Protein AF-A0A8H3RM71-F1 (afdb_monomer_lite)

Foldseek 3Di:
DDDDDDDDDDDDDDDPPPDDDDDDDDDDDDDDDDDDDDDDDPPDPPDDDPVVVVVVVPPVVVVVVVVVVVVVVVVVVVVVVVVVVVVVVVVVVVVVVVVVVVVVVDDDDDDDDDDPPPPDPDPPPVPPPPPDDDDDDDDDDDDDDDDDDDDPPPPPPPPVVVVVVVVVVVVVVVVPDDDPDQPVQLVVLVVLLVVVCVVCVVCSVVSVVSVVSNVVSVVVVVVVVCVVVVD

Organism: NCBI:txid91492

Secondary structure (DSSP, 8-state):
------PPPPPP------------------------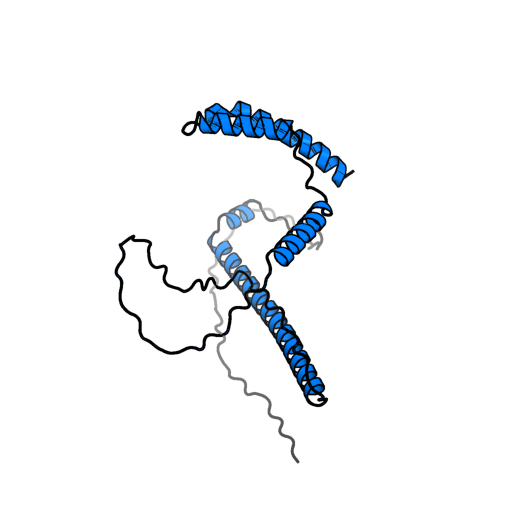-----TTS-----HHHHHHHHH-HHHHHHHHHHHHHHHHHHHHHHHHHHHHHHHHHHHHHHHHHHHHHTS--------------S----TTS------------------------------HHHHHHHHHHHHHHHHTS----PPPHHHHHHHHHHHHHHHHTTT-GGGGHHHHHHHHHHHHHHHHHHHHHHH-

pLDDT: mean 73.21, std 22.01, range [33.88, 98.62]

InterPro domains:
  IPR012471 Protein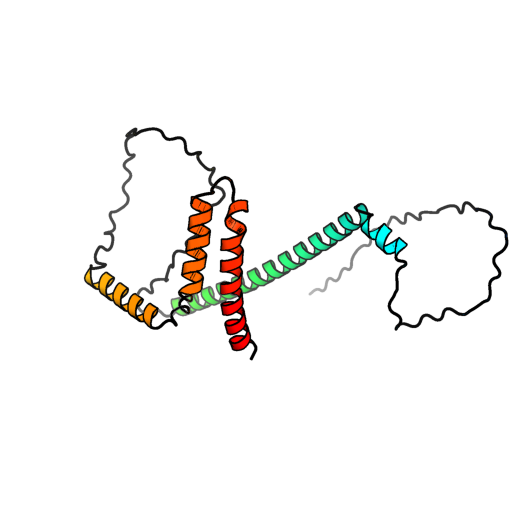 of unknown function DUF1690 [PF07956] (42-108)
  IPR012471 Protein of unknown function DUF1690 [PF07956] (151-218)

Structure (mmCIF, N/CA/C/O backbone):
data_AF-A0A8H3RM71-F1
#
_entry.id   AF-A0A8H3RM71-F1
#
loop_
_atom_site.group_PDB
_atom_site.id
_atom_site.type_symbol
_atom_site.label_atom_id
_atom_site.label_alt_id
_atom_site.label_comp_id
_atom_site.label_asym_id
_atom_site.label_entity_id
_atom_site.label_seq_id
_atom_site.pdbx_PDB_ins_code
_atom_site.Cartn_x
_atom_site.Cartn_y
_atom_site.Cartn_z
_atom_site.occupancy
_atom_site.B_iso_or_equiv
_atom_site.auth_seq_id
_atom_site.auth_comp_id
_atom_site.auth_asym_id
_atom_site.auth_atom_id
_atom_site.pdbx_PDB_model_num
ATOM 1 N N . MET A 1 1 ? 5.383 -48.191 55.617 1.00 45.75 1 MET A N 1
ATOM 2 C CA . MET A 1 1 ? 5.416 -49.508 54.939 1.00 45.75 1 MET A CA 1
ATOM 3 C C . MET A 1 1 ? 4.917 -49.284 53.517 1.00 45.75 1 MET A C 1
ATOM 5 O O . MET A 1 1 ? 3.846 -48.725 53.398 1.00 45.75 1 MET A O 1
ATOM 9 N N . GLY A 1 2 ? 5.607 -49.557 52.417 1.00 47.41 2 GLY A N 1
ATOM 10 C CA . GLY A 1 2 ? 6.940 -50.095 52.190 1.00 47.41 2 GLY A CA 1
ATOM 11 C C . GLY A 1 2 ? 7.542 -49.478 50.919 1.00 47.41 2 GLY A C 1
ATOM 12 O O . GLY A 1 2 ? 6.841 -48.890 50.099 1.00 47.41 2 GLY A O 1
ATOM 13 N N . ALA A 1 3 ? 8.862 -49.578 50.822 1.00 45.03 3 ALA A N 1
ATOM 14 C CA . ALA A 1 3 ? 9.654 -49.222 49.657 1.00 45.03 3 ALA A CA 1
ATOM 15 C C . ALA A 1 3 ? 9.493 -50.276 48.549 1.00 45.03 3 ALA A C 1
ATOM 17 O O . ALA A 1 3 ? 9.302 -51.455 48.840 1.00 45.03 3 ALA A O 1
ATOM 18 N N . GLY A 1 4 ? 9.634 -49.857 47.293 1.00 47.66 4 GLY A N 1
ATOM 19 C CA . GLY A 1 4 ? 9.605 -50.746 46.135 1.00 47.66 4 GLY A CA 1
ATOM 20 C C . GLY A 1 4 ? 10.347 -50.142 44.951 1.00 47.66 4 GLY A C 1
ATOM 21 O O . GLY A 1 4 ? 9.736 -49.684 43.995 1.00 47.66 4 GLY A O 1
ATOM 22 N N . SER A 1 5 ? 11.676 -50.114 45.041 1.00 47.97 5 SER A N 1
ATOM 23 C CA . SER A 1 5 ? 12.579 -49.904 43.908 1.00 47.97 5 SER A CA 1
ATOM 24 C C . SER A 1 5 ? 12.490 -51.086 42.941 1.00 47.97 5 SER A C 1
ATOM 26 O O . SER A 1 5 ? 12.578 -52.228 43.385 1.00 47.97 5 SER A O 1
ATOM 28 N N . SER A 1 6 ? 12.418 -50.848 41.630 1.00 61.94 6 SER A N 1
ATOM 29 C CA . SER A 1 6 ? 12.839 -51.821 40.608 1.00 61.94 6 SER A CA 1
ATOM 30 C C . SER A 1 6 ? 13.252 -51.099 39.321 1.00 61.94 6 SER A C 1
ATOM 32 O O . SER A 1 6 ? 12.516 -50.293 38.762 1.00 61.94 6 SER A O 1
ATOM 34 N N . LYS A 1 7 ? 14.503 -51.353 38.936 1.00 51.84 7 LYS A N 1
ATOM 35 C CA . LYS A 1 7 ? 15.281 -50.817 37.808 1.00 51.84 7 LYS A CA 1
ATOM 36 C C . LYS A 1 7 ? 15.114 -51.770 36.586 1.00 51.84 7 LYS A C 1
ATOM 38 O O . LYS A 1 7 ? 14.624 -52.877 36.796 1.00 51.84 7 LYS A O 1
ATOM 43 N N . PRO A 1 8 ? 15.449 -51.373 35.336 1.00 55.53 8 PRO A N 1
ATOM 44 C CA . PRO A 1 8 ? 14.875 -51.953 34.124 1.00 55.53 8 PRO A CA 1
ATOM 45 C C . PRO A 1 8 ? 15.643 -53.166 33.592 1.00 55.53 8 PRO A C 1
ATOM 47 O O . PRO A 1 8 ? 16.856 -53.284 33.774 1.00 55.53 8 PRO A O 1
ATOM 50 N N . GLU A 1 9 ? 14.925 -54.013 32.857 1.00 51.50 9 GLU A N 1
ATOM 51 C CA . GLU A 1 9 ? 15.484 -55.096 32.054 1.00 51.50 9 GLU A CA 1
ATOM 52 C C . GLU A 1 9 ? 15.993 -54.557 30.710 1.00 51.50 9 GLU A C 1
ATOM 54 O O . GLU A 1 9 ? 15.281 -53.875 29.971 1.00 51.50 9 GLU A O 1
ATOM 59 N N . GLY A 1 10 ? 17.257 -54.853 30.406 1.00 40.03 10 GLY A N 1
ATOM 60 C CA . GLY A 1 10 ? 17.856 -54.629 29.098 1.00 40.03 10 GLY A CA 1
ATOM 61 C C . GLY A 1 10 ? 17.564 -55.803 28.170 1.00 40.03 10 GLY A C 1
ATOM 62 O O . GLY A 1 10 ? 17.862 -56.944 28.510 1.00 40.03 10 GLY A O 1
ATOM 63 N N . SER A 1 11 ? 17.045 -55.515 26.975 1.00 47.25 11 SER A N 1
ATOM 64 C CA . SER A 1 11 ? 16.963 -56.490 25.888 1.00 47.25 11 SER A CA 1
ATOM 65 C C . SER A 1 11 ? 18.085 -56.256 24.885 1.00 47.25 11 SER A C 1
ATOM 67 O O . SER A 1 11 ? 18.343 -55.149 24.414 1.00 47.25 11 SER A O 1
ATOM 69 N N . THR A 1 12 ? 18.769 -57.349 24.604 1.00 50.34 12 THR A N 1
ATOM 70 C CA . THR A 1 12 ? 19.945 -57.523 23.768 1.00 50.34 12 THR A CA 1
ATOM 71 C C . THR A 1 12 ? 19.612 -57.511 22.273 1.00 50.34 12 THR A C 1
ATOM 73 O O . THR A 1 12 ? 18.520 -57.881 21.858 1.00 50.34 12 THR A O 1
ATOM 76 N N . GLY A 1 13 ? 20.620 -57.179 21.456 1.00 43.50 13 GLY A N 1
ATOM 77 C CA . GLY A 1 13 ? 20.773 -57.759 20.117 1.00 43.50 13 GLY A CA 1
ATOM 78 C C . GLY A 1 13 ? 20.461 -56.852 18.926 1.00 43.50 13 GLY A C 1
ATOM 79 O O . GLY A 1 13 ? 19.330 -56.778 18.475 1.00 43.50 13 GLY A O 1
ATOM 80 N N . SER A 1 14 ? 21.496 -56.257 18.327 1.00 47.12 14 SER A N 1
ATOM 81 C CA . SER A 1 14 ? 21.930 -56.619 16.965 1.00 47.12 14 SER A CA 1
ATOM 82 C C . SER A 1 14 ? 23.108 -55.732 16.549 1.00 47.12 14 SER A C 1
ATOM 84 O O . SER A 1 14 ? 22.957 -54.583 16.140 1.00 47.12 14 SER A O 1
ATOM 86 N N . LYS A 1 15 ? 24.325 -56.262 16.704 1.00 54.12 15 LYS A N 1
ATOM 87 C CA . LYS A 1 15 ? 25.551 -55.655 16.179 1.00 54.12 15 LYS A CA 1
ATOM 88 C C . LYS A 1 15 ? 25.779 -56.214 14.777 1.00 54.12 15 LYS A C 1
ATOM 90 O O . LYS A 1 15 ? 26.463 -57.223 14.625 1.00 54.12 15 LYS A O 1
ATOM 95 N N . HIS A 1 16 ? 25.234 -55.569 13.749 1.00 50.09 16 HIS A N 1
ATOM 96 C CA . HIS A 1 16 ? 25.694 -55.819 12.384 1.00 50.09 16 HIS A CA 1
ATOM 97 C C . HIS A 1 16 ? 27.039 -55.119 12.178 1.00 50.09 16 HIS A C 1
ATOM 99 O O . HIS A 1 16 ? 27.126 -53.939 11.849 1.00 50.09 16 HIS A O 1
ATOM 105 N N . VAL A 1 17 ? 28.109 -55.878 12.409 1.00 51.53 17 VAL A N 1
ATOM 106 C CA . VAL A 1 17 ? 29.472 -55.523 12.017 1.00 51.53 17 VAL A CA 1
ATOM 107 C C . VAL A 1 17 ? 29.565 -55.683 10.500 1.00 51.53 17 VAL A C 1
ATOM 109 O O . VAL A 1 17 ? 29.642 -56.796 9.983 1.00 51.53 17 VAL A O 1
ATOM 112 N N . PHE A 1 18 ? 29.534 -54.568 9.773 1.00 46.31 18 PHE A N 1
ATOM 113 C CA . PHE A 1 18 ? 29.757 -54.559 8.331 1.00 46.31 18 PHE A CA 1
ATOM 114 C C . PHE A 1 18 ? 31.264 -54.698 8.057 1.00 46.31 18 PHE A C 1
ATOM 116 O O . PHE A 1 18 ? 32.012 -53.723 8.024 1.00 46.31 18 PHE A O 1
ATOM 123 N N . THR A 1 19 ? 31.730 -55.934 7.897 1.00 52.00 19 THR A N 1
ATOM 124 C CA . THR A 1 19 ? 33.094 -56.249 7.462 1.00 52.00 19 THR A CA 1
ATOM 125 C C . THR A 1 19 ? 33.230 -55.985 5.957 1.00 52.00 19 THR A C 1
ATOM 127 O O . THR A 1 19 ? 32.831 -56.798 5.125 1.00 52.00 19 THR A O 1
ATOM 130 N N . ARG A 1 20 ? 33.810 -54.840 5.564 1.00 49.50 20 ARG A N 1
ATOM 131 C CA . ARG A 1 20 ? 34.278 -54.631 4.179 1.00 49.50 20 ARG A CA 1
ATOM 132 C C . ARG A 1 20 ? 35.700 -55.159 4.029 1.00 49.50 20 ARG A C 1
ATOM 134 O O . ARG A 1 20 ? 36.637 -54.665 4.646 1.00 49.50 20 ARG A O 1
ATOM 141 N N . LYS A 1 21 ? 35.824 -56.172 3.174 1.00 42.00 21 LYS A N 1
ATOM 142 C CA . LYS A 1 21 ? 37.066 -56.730 2.629 1.00 42.00 21 LYS A CA 1
ATOM 143 C C . LYS A 1 21 ? 37.900 -55.623 1.955 1.00 42.00 21 LYS A C 1
ATOM 145 O O . LYS A 1 21 ? 37.340 -54.889 1.137 1.00 42.00 21 LYS A O 1
ATOM 150 N N . PRO A 1 22 ? 39.212 -55.514 2.228 1.00 49.44 22 PRO A N 1
ATOM 151 C CA . PRO A 1 22 ? 40.081 -54.594 1.509 1.00 49.44 22 PRO A CA 1
ATOM 152 C C . PRO A 1 22 ? 40.420 -55.190 0.138 1.00 49.44 22 PRO A C 1
ATOM 154 O O . PRO A 1 22 ? 41.218 -56.118 0.029 1.00 49.44 22 PRO A O 1
ATOM 157 N N . TYR A 1 23 ? 39.813 -54.665 -0.924 1.00 50.47 23 TYR A N 1
ATOM 158 C CA . TYR A 1 23 ? 40.339 -54.866 -2.272 1.00 50.47 23 TYR A CA 1
ATOM 159 C C . TYR A 1 23 ? 41.458 -53.855 -2.496 1.00 50.47 23 TYR A C 1
ATOM 161 O O . TYR A 1 23 ? 41.213 -52.660 -2.659 1.00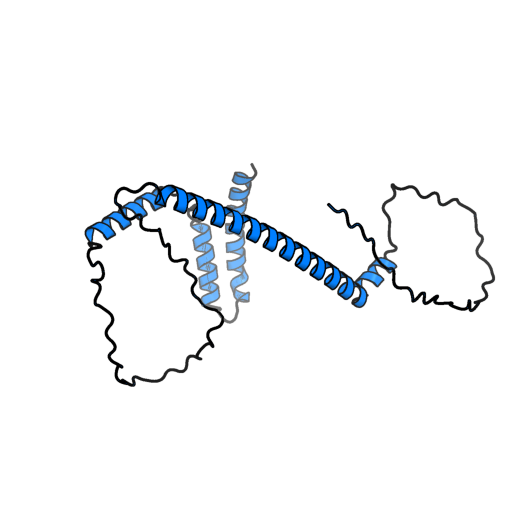 50.47 23 TYR A O 1
ATOM 169 N N . GLY A 1 24 ? 42.691 -54.357 -2.465 1.00 48.78 24 GLY A N 1
ATOM 170 C CA . GLY A 1 24 ? 43.877 -53.597 -2.816 1.00 48.78 24 GLY A CA 1
ATOM 171 C C . GLY A 1 24 ? 43.812 -53.114 -4.262 1.00 48.78 24 GLY A C 1
ATOM 172 O O . GLY A 1 24 ? 43.558 -53.889 -5.185 1.00 48.78 24 GLY A O 1
ATOM 173 N N . ARG A 1 25 ? 44.083 -51.825 -4.459 1.00 48.47 25 ARG A N 1
ATOM 174 C CA . ARG A 1 25 ? 44.609 -51.317 -5.723 1.00 48.47 25 ARG A CA 1
ATOM 175 C C . ARG A 1 25 ? 46.023 -50.823 -5.474 1.00 48.47 25 ARG A C 1
ATOM 177 O O . ARG A 1 25 ? 46.273 -50.021 -4.583 1.00 48.47 25 ARG A O 1
ATOM 184 N N . SER A 1 26 ? 46.913 -51.411 -6.258 1.00 45.81 26 SER A N 1
ATOM 185 C CA . SER A 1 26 ? 48.321 -51.090 -6.416 1.00 45.81 26 SER A CA 1
ATOM 186 C C . SER A 1 26 ? 48.517 -49.608 -6.743 1.00 45.81 26 SER A C 1
ATOM 188 O O . SER A 1 26 ? 47.877 -49.097 -7.661 1.00 45.81 26 SER A O 1
ATOM 190 N N . CYS A 1 27 ? 49.430 -48.951 -6.029 1.00 43.47 27 CYS A N 1
ATOM 191 C CA . CYS A 1 27 ? 49.970 -47.644 -6.385 1.00 43.47 27 CYS A CA 1
ATOM 192 C C . CYS A 1 27 ? 51.497 -47.733 -6.351 1.00 43.47 27 CYS A C 1
ATOM 194 O O . CYS A 1 27 ? 52.060 -47.899 -5.276 1.00 43.47 27 CYS A O 1
ATOM 196 N N . HIS A 1 28 ? 52.162 -47.576 -7.496 1.00 47.56 28 HIS A N 1
ATOM 197 C CA . HIS A 1 28 ? 53.557 -47.127 -7.599 1.00 47.56 28 HIS A CA 1
ATOM 198 C C . HIS A 1 28 ? 53.812 -46.569 -9.016 1.00 47.56 28 HIS A C 1
ATOM 200 O O . HIS A 1 28 ? 53.209 -47.084 -9.957 1.00 47.56 28 HIS A O 1
ATOM 206 N N . PRO A 1 29 ? 54.776 -45.648 -9.229 1.00 59.47 29 PRO A N 1
ATOM 207 C CA . PRO A 1 29 ? 55.372 -44.690 -8.294 1.00 59.47 29 PRO A CA 1
ATOM 208 C C . PRO A 1 29 ? 55.461 -43.251 -8.871 1.00 59.47 29 PRO A C 1
ATOM 210 O O . PRO A 1 29 ? 55.156 -42.998 -10.031 1.00 59.47 29 PRO A O 1
ATOM 213 N N . ASN A 1 30 ? 56.016 -42.355 -8.045 1.00 45.88 30 ASN A N 1
ATOM 214 C CA . ASN A 1 30 ? 56.657 -41.072 -8.380 1.00 45.88 30 ASN A CA 1
ATOM 215 C C . ASN A 1 30 ? 55.850 -39.790 -8.124 1.00 45.88 30 ASN A C 1
ATOM 217 O O . ASN A 1 30 ? 55.448 -39.085 -9.042 1.00 45.88 30 ASN A O 1
ATOM 221 N N . ILE A 1 31 ? 55.725 -39.429 -6.843 1.00 47.41 31 ILE A N 1
ATOM 222 C CA . ILE A 1 31 ? 55.677 -38.022 -6.436 1.00 47.41 31 ILE A CA 1
ATOM 223 C C . ILE A 1 31 ? 56.640 -37.862 -5.259 1.00 47.41 31 ILE A C 1
ATOM 225 O O . ILE A 1 31 ? 56.524 -38.542 -4.241 1.00 47.41 31 ILE A O 1
ATOM 229 N N . LYS A 1 32 ? 57.629 -36.986 -5.435 1.00 46.47 32 LYS A N 1
ATOM 230 C CA . LYS A 1 32 ? 58.575 -36.540 -4.408 1.00 46.47 32 LYS A CA 1
ATOM 231 C C . LYS A 1 32 ? 57.786 -35.942 -3.237 1.00 46.47 32 LYS A C 1
ATOM 233 O O . LYS A 1 32 ? 57.275 -34.831 -3.339 1.00 46.47 32 LYS A O 1
ATOM 238 N N . THR A 1 33 ? 57.673 -36.669 -2.132 1.00 47.62 33 THR A N 1
ATOM 239 C CA . THR A 1 33 ? 57.112 -36.142 -0.885 1.00 47.62 33 THR A CA 1
ATOM 240 C C . THR A 1 33 ? 58.205 -35.390 -0.129 1.00 47.62 33 THR A C 1
ATOM 242 O O . THR A 1 33 ? 59.082 -36.011 0.469 1.00 47.62 33 THR A O 1
ATOM 245 N N . ASN A 1 34 ? 58.154 -34.057 -0.148 1.00 52.59 34 ASN A N 1
ATOM 246 C CA . ASN A 1 34 ? 58.772 -33.251 0.906 1.00 52.59 34 ASN A CA 1
ATOM 247 C C . ASN A 1 34 ? 57.841 -33.282 2.130 1.00 52.59 34 ASN A C 1
ATOM 249 O O . ASN A 1 34 ? 56.654 -32.986 1.971 1.00 52.59 34 ASN A O 1
ATOM 253 N N . PRO A 1 35 ? 58.322 -33.623 3.337 1.00 50.97 35 PRO A N 1
ATOM 254 C CA . PRO A 1 35 ? 57.486 -33.607 4.524 1.00 50.97 35 PRO A CA 1
ATOM 255 C C . PRO A 1 35 ? 57.436 -32.179 5.075 1.00 50.97 35 PRO A C 1
ATOM 257 O O . PRO A 1 35 ? 58.369 -31.723 5.729 1.00 50.97 35 PRO A O 1
ATOM 260 N N . LEU A 1 36 ? 56.340 -31.467 4.819 1.00 38.97 36 LEU A N 1
ATOM 261 C CA . LEU A 1 36 ? 55.975 -30.286 5.596 1.00 38.97 36 LEU A CA 1
ATOM 262 C C . LEU A 1 36 ? 54.716 -30.606 6.396 1.00 38.97 36 LEU A C 1
ATOM 264 O O . LEU A 1 36 ? 53.607 -30.672 5.877 1.00 38.97 36 LEU A O 1
ATOM 268 N N . THR A 1 37 ? 54.967 -30.869 7.673 1.00 51.09 37 THR A N 1
ATOM 269 C CA . THR A 1 37 ? 54.091 -30.747 8.836 1.00 51.09 37 THR A CA 1
ATOM 270 C C . THR A 1 37 ? 52.828 -29.915 8.575 1.00 51.09 37 THR A C 1
ATOM 272 O O . THR A 1 37 ? 52.895 -28.689 8.534 1.00 51.09 37 THR A O 1
ATOM 275 N N . SER A 1 38 ? 51.658 -30.554 8.473 1.00 49.09 38 SER A N 1
ATOM 276 C CA . SER A 1 38 ? 50.377 -29.857 8.640 1.00 49.09 38 SER A CA 1
ATOM 277 C C . SER A 1 38 ? 49.963 -29.926 10.111 1.00 49.09 38 SER A C 1
ATOM 279 O O . SER A 1 38 ? 49.332 -30.885 10.561 1.00 49.09 38 SER A O 1
ATOM 281 N N . GLN A 1 39 ? 50.357 -28.913 10.875 1.00 48.53 39 GLN A N 1
ATOM 282 C CA . GLN A 1 39 ? 49.779 -28.618 12.185 1.00 48.53 39 GLN A CA 1
ATOM 283 C C . GLN A 1 39 ? 48.340 -28.092 11.999 1.00 48.53 39 GLN A C 1
ATOM 285 O O . GLN A 1 39 ? 48.135 -27.213 11.157 1.00 48.53 39 GLN A O 1
ATOM 290 N N . PRO A 1 40 ? 47.336 -28.576 12.755 1.00 51.44 40 PRO A N 1
ATOM 291 C CA . PRO A 1 40 ? 45.983 -28.041 12.686 1.00 51.44 40 PRO A CA 1
ATOM 292 C C . PRO A 1 40 ? 45.911 -26.742 13.498 1.00 51.44 40 PRO A C 1
ATOM 294 O O . PRO A 1 40 ? 45.717 -26.759 14.711 1.00 51.44 40 PRO A O 1
ATOM 297 N N . ASN A 1 41 ? 46.074 -25.603 12.830 1.00 59.28 41 ASN A N 1
ATOM 298 C CA . ASN A 1 41 ? 45.770 -24.302 13.420 1.00 59.28 41 ASN A CA 1
ATOM 299 C C . ASN A 1 41 ? 44.251 -24.075 13.365 1.00 59.28 41 ASN A C 1
ATOM 301 O O . ASN A 1 41 ? 43.673 -23.967 12.287 1.00 59.28 41 ASN A O 1
ATOM 305 N N . SER A 1 42 ? 43.604 -23.970 14.528 1.00 58.69 42 SER A N 1
ATOM 306 C CA . SER A 1 42 ? 42.152 -23.776 14.704 1.00 58.69 42 SER A CA 1
ATOM 307 C C . SER A 1 42 ? 41.633 -22.379 14.319 1.00 58.69 42 SER A C 1
ATOM 309 O O . SER A 1 42 ? 40.525 -22.008 14.694 1.00 58.69 42 SER A O 1
ATOM 311 N N . ASN A 1 43 ? 42.420 -21.591 13.581 1.00 59.75 43 ASN A N 1
ATOM 312 C CA . ASN A 1 43 ? 42.099 -20.205 13.229 1.00 59.75 43 ASN A CA 1
ATOM 313 C C . ASN A 1 43 ? 42.420 -19.863 11.761 1.00 59.75 43 ASN A C 1
ATOM 315 O O . ASN A 1 43 ? 42.714 -18.721 11.423 1.00 59.75 43 ASN A O 1
ATOM 319 N N . ALA A 1 44 ? 42.396 -20.864 10.877 1.00 68.12 44 ALA A N 1
ATOM 320 C CA . ALA A 1 44 ? 42.379 -20.644 9.434 1.00 68.12 44 ALA A CA 1
ATOM 321 C C . ALA A 1 44 ? 40.948 -20.872 8.915 1.00 68.12 44 ALA A C 1
ATOM 323 O O . ALA A 1 44 ? 40.339 -21.882 9.283 1.00 68.12 44 ALA A O 1
ATOM 324 N N . PRO A 1 45 ? 40.393 -19.981 8.068 1.00 71.88 45 PRO A N 1
ATOM 325 C CA . PRO A 1 45 ? 39.116 -20.234 7.413 1.00 71.88 45 PRO A CA 1
ATOM 326 C C . PRO A 1 45 ? 39.206 -21.561 6.660 1.00 71.88 45 PRO A C 1
ATOM 328 O O . PRO A 1 45 ? 40.100 -21.733 5.830 1.00 71.88 45 PRO A O 1
ATOM 331 N N . ILE A 1 46 ? 38.317 -22.512 6.961 1.00 75.25 46 ILE A N 1
ATOM 332 C CA . ILE A 1 46 ? 38.258 -23.784 6.235 1.00 75.25 46 ILE A CA 1
ATOM 333 C C . ILE A 1 46 ? 37.862 -23.462 4.791 1.00 75.25 46 ILE A C 1
ATOM 335 O O . ILE A 1 46 ? 36.694 -23.217 4.496 1.00 75.25 46 ILE A O 1
ATOM 339 N N . GLN A 1 47 ? 38.850 -23.405 3.897 1.00 75.88 47 GLN A N 1
ATOM 340 C CA . GLN A 1 47 ? 38.628 -23.200 2.472 1.00 75.88 47 GLN A CA 1
ATOM 341 C C . GLN A 1 47 ? 38.375 -24.552 1.816 1.00 75.88 47 GLN A C 1
ATOM 343 O O . GLN A 1 47 ? 39.260 -25.403 1.728 1.00 75.88 47 GLN A O 1
ATOM 348 N N . PHE A 1 48 ? 37.142 -24.755 1.369 1.00 81.31 48 PHE A N 1
ATOM 349 C CA . PHE A 1 48 ? 36.791 -25.886 0.524 1.00 81.31 48 PHE A CA 1
ATOM 350 C C . PHE A 1 48 ? 37.298 -25.620 -0.895 1.00 81.31 48 PHE A C 1
ATOM 352 O O . PHE A 1 48 ? 37.284 -24.479 -1.360 1.00 81.31 48 PHE A O 1
ATOM 359 N N . SER A 1 49 ? 37.751 -26.661 -1.598 1.00 85.31 49 SER A N 1
ATOM 360 C CA . SER A 1 49 ? 38.097 -26.511 -3.011 1.00 85.31 49 SER A CA 1
ATOM 361 C C . SER A 1 49 ? 36.851 -26.078 -3.786 1.00 85.31 49 SER A C 1
ATOM 363 O O . SER A 1 49 ? 35.772 -26.642 -3.598 1.00 85.31 49 SER A O 1
ATOM 365 N N . SER A 1 50 ? 36.989 -25.080 -4.660 1.00 81.19 50 SER A N 1
ATOM 366 C CA . SER A 1 50 ? 35.891 -24.560 -5.490 1.00 81.19 50 SER A CA 1
ATOM 367 C C . SER A 1 50 ? 35.153 -25.678 -6.234 1.00 81.19 50 SER A C 1
ATOM 369 O O . SER A 1 50 ? 33.930 -25.702 -6.269 1.00 81.19 50 SER A O 1
ATOM 371 N N . ASN A 1 51 ? 35.896 -26.681 -6.705 1.00 80.50 51 ASN A N 1
ATOM 372 C CA . ASN A 1 51 ? 35.354 -27.856 -7.386 1.00 80.50 51 ASN A CA 1
ATOM 373 C C . ASN A 1 51 ? 34.481 -28.748 -6.484 1.00 80.50 51 ASN A C 1
ATOM 375 O O . ASN A 1 51 ? 33.541 -29.373 -6.966 1.00 80.50 51 ASN A O 1
ATOM 379 N N . LEU A 1 52 ? 34.773 -28.827 -5.180 1.00 80.50 52 LEU A N 1
ATOM 380 C CA . LEU A 1 52 ? 33.930 -29.549 -4.224 1.00 80.50 52 LEU A CA 1
ATOM 381 C C . LEU A 1 52 ? 32.660 -28.750 -3.918 1.00 80.50 52 LEU A C 1
ATOM 383 O O . LEU A 1 52 ? 31.589 -29.338 -3.821 1.00 80.50 52 LEU A O 1
ATOM 387 N N . VAL A 1 53 ? 32.766 -27.425 -3.781 1.00 83.69 53 VAL A N 1
ATOM 388 C CA . VAL A 1 53 ? 31.604 -26.553 -3.545 1.00 83.69 53 VAL A CA 1
ATOM 389 C C . VAL A 1 53 ? 30.641 -26.618 -4.730 1.00 83.69 53 VAL A C 1
ATOM 391 O O . VAL A 1 53 ? 29.450 -26.810 -4.520 1.00 83.69 53 VAL A O 1
ATOM 394 N N . GLU A 1 54 ? 31.149 -26.567 -5.960 1.00 80.75 54 GLU A N 1
ATOM 395 C CA . GLU A 1 54 ? 30.342 -26.663 -7.181 1.00 80.75 54 GLU A CA 1
ATOM 396 C C . GLU A 1 54 ? 29.743 -28.068 -7.376 1.00 80.75 54 GLU A C 1
ATOM 398 O O . GLU A 1 54 ? 28.570 -28.215 -7.725 1.00 80.75 54 GLU A O 1
ATOM 403 N N . ALA A 1 55 ? 30.488 -29.129 -7.041 1.00 77.69 55 ALA A N 1
ATOM 404 C CA . ALA A 1 55 ? 29.944 -30.487 -6.998 1.00 77.69 55 ALA A CA 1
ATOM 405 C C . ALA A 1 55 ? 28.842 -30.633 -5.931 1.00 77.69 55 ALA A C 1
ATOM 407 O O . ALA A 1 55 ? 27.825 -31.273 -6.174 1.00 77.69 55 ALA A O 1
ATOM 408 N N . LEU A 1 56 ? 28.997 -30.032 -4.749 1.00 73.56 56 LEU A N 1
ATOM 409 C CA . LEU A 1 56 ? 27.971 -30.057 -3.700 1.00 73.56 56 LEU A CA 1
ATOM 410 C C . LEU A 1 56 ? 26.748 -29.201 -4.064 1.00 73.56 56 LEU A C 1
ATOM 412 O O . LEU A 1 56 ? 25.636 -29.589 -3.720 1.00 73.56 56 LEU A O 1
ATOM 416 N N . GLN A 1 57 ? 26.937 -28.095 -4.789 1.00 73.88 57 GLN A N 1
ATOM 417 C CA . GLN A 1 57 ? 25.855 -27.256 -5.321 1.00 73.88 57 GLN A CA 1
ATOM 418 C C . GLN A 1 57 ? 25.071 -27.945 -6.447 1.00 73.88 57 GLN A C 1
ATOM 420 O O . GLN A 1 57 ? 23.869 -27.740 -6.569 1.00 73.88 57 GLN A O 1
ATOM 425 N N . THR A 1 58 ? 25.723 -28.790 -7.248 1.00 78.44 58 THR A N 1
ATOM 426 C CA . THR A 1 58 ? 25.066 -29.563 -8.319 1.00 78.44 58 THR A CA 1
ATOM 427 C C . THR A 1 58 ? 24.434 -30.872 -7.827 1.00 78.44 58 THR A C 1
ATOM 429 O O . THR A 1 58 ? 23.605 -31.455 -8.528 1.00 78.44 58 THR A O 1
ATOM 432 N N . ASN A 1 59 ? 24.760 -31.330 -6.611 1.00 80.75 59 ASN A N 1
ATOM 433 C CA . ASN A 1 59 ? 24.172 -32.524 -5.998 1.00 80.75 59 ASN A CA 1
ATOM 434 C C . ASN A 1 59 ? 22.823 -32.220 -5.326 1.00 80.75 59 ASN A C 1
ATOM 436 O O . ASN A 1 59 ? 22.731 -31.968 -4.122 1.00 80.75 59 ASN A O 1
ATOM 440 N N . THR A 1 60 ? 21.751 -32.340 -6.103 1.00 79.25 60 THR A N 1
ATOM 441 C CA . THR A 1 60 ? 20.361 -32.155 -5.650 1.00 79.25 60 THR A CA 1
ATOM 442 C C . THR A 1 60 ? 19.923 -33.155 -4.571 1.00 79.25 60 THR A C 1
ATOM 444 O O . THR A 1 60 ? 19.090 -32.830 -3.724 1.00 79.25 60 THR A O 1
ATOM 447 N N . GLU A 1 61 ? 20.498 -34.363 -4.533 1.00 79.00 61 GLU A N 1
ATOM 448 C CA . GLU A 1 61 ? 20.133 -35.381 -3.536 1.00 79.00 61 GLU A CA 1
ATOM 449 C C . GLU A 1 61 ? 20.502 -34.961 -2.102 1.00 79.00 61 GLU A C 1
ATOM 451 O O . GLU A 1 61 ? 19.704 -35.131 -1.170 1.00 79.00 61 GLU A O 1
ATOM 456 N N . THR A 1 62 ? 21.678 -34.346 -1.928 1.00 81.69 62 THR A N 1
ATOM 457 C CA . THR A 1 62 ? 22.148 -33.836 -0.628 1.00 81.69 62 THR A CA 1
ATOM 458 C C . THR A 1 62 ? 21.305 -32.652 -0.168 1.00 81.69 62 THR A C 1
ATOM 460 O O . THR A 1 62 ? 20.961 -32.560 1.014 1.00 81.69 62 THR A O 1
ATOM 463 N N . ASP A 1 63 ? 20.934 -31.774 -1.100 1.00 83.06 63 ASP A N 1
ATOM 464 C CA . ASP A 1 63 ? 20.074 -30.628 -0.820 1.00 83.06 63 ASP A CA 1
ATOM 465 C C . ASP A 1 63 ? 18.693 -31.075 -0.327 1.00 83.06 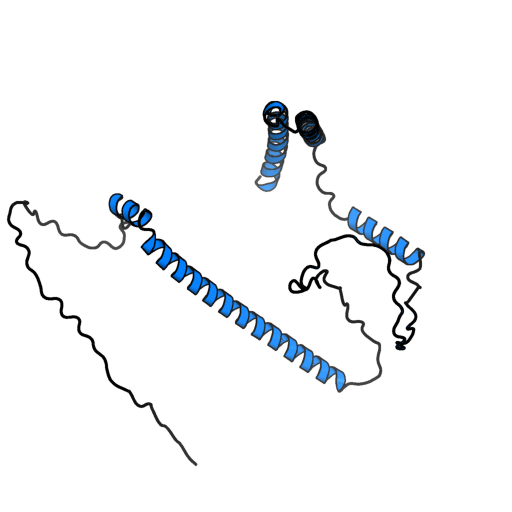63 ASP A C 1
ATOM 467 O O . ASP A 1 63 ? 18.236 -30.617 0.717 1.00 83.06 63 ASP A O 1
ATOM 471 N N . SER A 1 64 ? 18.098 -32.093 -0.960 1.00 89.94 64 SER A N 1
ATOM 472 C CA . SER A 1 64 ? 16.807 -32.643 -0.526 1.00 89.94 64 SER A CA 1
ATOM 473 C C . SER A 1 64 ? 16.844 -33.221 0.896 1.00 89.94 64 SER A C 1
ATOM 475 O O . SER A 1 64 ? 15.884 -33.086 1.657 1.00 89.94 64 SER A O 1
ATOM 477 N N . SER A 1 65 ? 17.962 -33.842 1.286 1.00 89.94 65 SER A N 1
ATOM 478 C CA . SER A 1 65 ? 18.146 -34.391 2.634 1.00 89.94 65 SER A CA 1
ATOM 479 C C . SER A 1 65 ? 18.343 -33.278 3.667 1.00 89.94 65 SER A C 1
ATOM 481 O O . SER A 1 65 ? 17.747 -33.324 4.745 1.00 89.94 65 SER A O 1
ATOM 483 N N . ARG A 1 66 ? 19.115 -32.237 3.324 1.00 90.69 66 ARG A N 1
ATOM 484 C CA . ARG A 1 66 ? 19.295 -31.040 4.159 1.00 90.69 66 ARG A CA 1
ATOM 485 C C . ARG A 1 66 ? 17.977 -30.287 4.331 1.00 90.69 66 ARG A C 1
ATOM 487 O O . ARG A 1 66 ? 17.610 -29.985 5.463 1.00 90.69 66 ARG A O 1
ATOM 494 N N . ALA A 1 67 ? 17.243 -30.052 3.248 1.00 93.44 67 ALA A N 1
ATOM 495 C CA . ALA A 1 67 ? 15.942 -29.397 3.264 1.00 93.44 67 ALA A CA 1
ATOM 496 C C . ALA A 1 67 ? 14.951 -30.138 4.173 1.00 93.44 67 ALA A C 1
ATOM 498 O O . ALA A 1 67 ? 14.346 -29.519 5.041 1.00 93.44 67 ALA A O 1
ATOM 499 N N . LYS A 1 68 ? 14.864 -31.473 4.069 1.00 95.44 68 LYS A N 1
ATOM 500 C CA . LYS A 1 68 ? 14.025 -32.296 4.961 1.00 95.44 68 LYS A CA 1
ATOM 501 C C . LYS A 1 68 ? 14.449 -32.194 6.426 1.00 95.44 68 LYS A C 1
ATOM 503 O O . LYS A 1 68 ? 13.593 -32.105 7.299 1.00 95.44 68 LYS A O 1
ATOM 508 N N . SER A 1 69 ? 15.753 -32.198 6.711 1.00 95.25 69 SER A N 1
ATOM 509 C CA . SER A 1 69 ? 16.243 -32.050 8.090 1.00 95.25 69 SER A CA 1
ATOM 510 C C . SER A 1 69 ? 15.891 -30.688 8.697 1.00 95.25 69 SER A C 1
ATOM 512 O O . SER A 1 69 ? 15.473 -30.623 9.852 1.00 95.25 69 SER A O 1
ATOM 514 N N . LEU A 1 70 ? 15.994 -29.616 7.906 1.00 96.56 70 LEU A N 1
ATOM 515 C CA . LEU A 1 70 ? 15.609 -28.268 8.320 1.00 96.56 70 LEU A CA 1
ATOM 516 C C . LEU A 1 70 ? 14.099 -28.162 8.521 1.00 96.56 70 LEU A C 1
ATOM 518 O O . LEU A 1 70 ? 13.661 -27.630 9.534 1.00 96.56 70 LEU A O 1
ATOM 522 N N . GLU A 1 71 ? 13.312 -28.726 7.610 1.00 96.88 71 GLU A N 1
ATOM 523 C CA . GLU A 1 71 ? 11.855 -28.760 7.711 1.00 96.88 71 GLU A CA 1
ATOM 524 C C . GLU A 1 71 ? 11.394 -29.465 8.995 1.00 96.88 71 GLU A C 1
ATOM 526 O O . GLU A 1 71 ? 10.593 -28.922 9.753 1.00 96.88 71 GLU A O 1
ATOM 531 N N . LEU A 1 72 ? 11.975 -30.624 9.321 1.00 97.88 72 LEU A N 1
ATOM 532 C CA . LEU A 1 72 ? 11.681 -31.325 10.576 1.00 97.88 72 LEU A CA 1
ATOM 533 C C . LEU A 1 72 ? 12.063 -30.501 11.813 1.00 97.88 72 LEU A C 1
ATOM 535 O O . LEU A 1 72 ? 11.342 -30.503 12.811 1.00 97.88 72 LEU A O 1
ATOM 539 N N . GLN A 1 73 ? 13.178 -29.771 11.762 1.00 97.56 73 GLN A N 1
ATOM 540 C CA . GLN A 1 73 ? 13.590 -28.890 12.854 1.00 97.56 73 GLN A CA 1
ATOM 541 C C . GLN A 1 73 ? 12.630 -27.703 13.026 1.00 97.56 73 GLN A C 1
ATOM 543 O O . GLN A 1 73 ? 12.324 -27.317 14.157 1.00 97.56 73 GLN A O 1
ATOM 548 N N . ILE A 1 74 ? 12.143 -27.133 11.922 1.00 98.38 74 ILE A N 1
ATOM 549 C CA . ILE A 1 74 ? 11.145 -26.062 11.937 1.00 98.38 74 ILE A CA 1
ATOM 550 C C . ILE A 1 74 ? 9.849 -26.583 12.558 1.00 98.38 74 ILE A C 1
ATOM 552 O O . ILE A 1 74 ? 9.347 -25.967 13.496 1.00 98.38 74 ILE A O 1
ATOM 556 N N . GLN A 1 75 ? 9.359 -27.743 12.114 1.00 97.88 75 GLN A N 1
ATOM 557 C CA . GLN A 1 75 ? 8.164 -28.378 12.674 1.00 97.88 75 GLN A CA 1
ATOM 558 C C . GLN A 1 75 ? 8.302 -28.623 14.180 1.00 97.88 75 GLN A C 1
ATOM 560 O O . GLN A 1 75 ? 7.395 -28.286 14.939 1.00 97.88 75 GLN A O 1
ATOM 565 N N . ALA A 1 76 ? 9.455 -29.130 14.630 1.00 98.00 76 ALA A N 1
ATOM 566 C CA . ALA A 1 76 ? 9.721 -29.350 16.049 1.00 98.00 76 ALA A CA 1
ATOM 567 C C . ALA A 1 76 ? 9.691 -28.043 16.860 1.00 98.00 76 ALA A C 1
ATOM 569 O O . ALA A 1 76 ? 9.065 -27.992 17.918 1.00 98.00 76 ALA A O 1
ATOM 570 N N . ARG A 1 77 ? 10.315 -26.968 16.357 1.00 98.12 77 ARG A N 1
ATOM 571 C CA . ARG A 1 77 ? 10.296 -25.657 17.026 1.00 98.12 77 ARG A CA 1
ATOM 572 C C . ARG A 1 77 ? 8.890 -25.068 17.071 1.00 98.12 77 ARG A C 1
ATOM 574 O O . ARG A 1 77 ? 8.479 -24.575 18.114 1.00 98.12 77 ARG A O 1
ATOM 581 N N . VAL A 1 78 ? 8.154 -25.112 15.964 1.00 98.62 78 VAL A N 1
ATOM 582 C CA . VAL A 1 78 ? 6.780 -24.595 15.913 1.00 98.62 78 VAL A CA 1
ATOM 583 C C . VAL A 1 78 ? 5.891 -25.369 16.880 1.00 98.62 78 VAL A C 1
ATOM 585 O O . VAL A 1 78 ? 5.169 -24.753 17.655 1.00 98.62 78 VAL A O 1
ATOM 588 N N . ALA A 1 79 ? 5.986 -26.700 16.904 1.00 97.94 79 ALA A N 1
ATOM 589 C CA . ALA A 1 79 ? 5.234 -27.525 17.845 1.00 97.94 79 ALA A CA 1
ATOM 590 C C . ALA A 1 79 ? 5.562 -27.181 19.309 1.00 97.94 79 ALA A C 1
ATOM 592 O O . ALA A 1 79 ? 4.649 -27.053 20.122 1.00 97.94 79 ALA A O 1
ATOM 593 N N . GLN A 1 80 ? 6.841 -26.967 19.634 1.00 98.31 80 GLN A N 1
ATOM 594 C CA . GLN A 1 80 ? 7.274 -26.555 20.971 1.00 98.31 80 GLN A CA 1
ATOM 595 C C . GLN A 1 80 ? 6.719 -25.177 21.370 1.00 98.31 80 GLN A C 1
ATOM 597 O O . GLN A 1 80 ? 6.254 -25.005 22.496 1.00 98.31 80 GLN A O 1
ATOM 602 N N . GLU A 1 81 ? 6.753 -24.195 20.466 1.00 98.50 81 GLU A N 1
ATOM 603 C CA . GLU A 1 81 ? 6.211 -22.858 20.738 1.00 98.50 81 GLU A CA 1
ATOM 604 C C . GLU A 1 81 ? 4.681 -22.873 20.858 1.00 98.50 81 GLU A C 1
ATOM 606 O O . GLU A 1 81 ? 4.126 -22.192 21.719 1.00 98.50 81 GLU A O 1
ATOM 611 N N . LEU A 1 82 ? 3.990 -23.688 20.054 1.00 98.38 82 LEU A N 1
ATOM 612 C CA . LEU A 1 82 ? 2.543 -23.877 20.176 1.00 98.38 82 LEU A CA 1
ATOM 613 C C . LEU A 1 82 ? 2.163 -24.475 21.530 1.00 98.38 82 LEU A C 1
ATOM 615 O O . LEU A 1 82 ? 1.206 -24.010 22.144 1.00 98.38 82 LEU A O 1
ATOM 619 N N . GLU A 1 83 ? 2.911 -25.465 22.017 1.00 97.94 83 GLU A N 1
ATOM 620 C CA . GLU A 1 83 ? 2.646 -26.053 23.331 1.00 97.94 83 GLU A CA 1
ATOM 621 C C . GLU A 1 83 ? 2.868 -25.036 24.453 1.00 97.94 83 GLU A C 1
ATOM 623 O O . GLU A 1 83 ? 2.006 -24.848 25.309 1.00 97.94 83 GLU A O 1
ATOM 628 N N . ARG A 1 84 ? 3.959 -24.265 24.375 1.00 98.12 84 ARG A N 1
ATOM 629 C CA . ARG A 1 84 ? 4.234 -23.174 25.317 1.00 98.12 84 ARG A CA 1
ATOM 630 C C . ARG A 1 84 ? 3.116 -22.124 25.349 1.00 98.12 84 ARG A C 1
ATOM 632 O O . ARG A 1 84 ? 2.807 -21.586 26.416 1.00 98.12 84 ARG A O 1
ATOM 639 N N . LEU A 1 85 ? 2.533 -21.788 24.196 1.00 98.44 85 LEU A N 1
ATOM 640 C CA . LEU A 1 85 ? 1.400 -20.862 24.126 1.00 98.44 85 LEU A CA 1
ATOM 641 C C . LEU A 1 85 ? 0.136 -21.473 24.737 1.00 98.44 85 LEU A C 1
ATOM 643 O O . LEU A 1 85 ? -0.512 -20.798 25.533 1.00 98.44 85 LEU A O 1
ATOM 647 N N . ARG A 1 86 ? -0.167 -22.746 24.451 1.00 97.56 86 ARG A N 1
ATOM 648 C CA . ARG A 1 86 ? -1.314 -23.454 25.046 1.00 97.56 86 ARG A CA 1
ATOM 649 C C . ARG A 1 86 ? -1.230 -23.519 26.563 1.00 97.56 86 ARG A C 1
ATOM 651 O O . ARG A 1 86 ? -2.228 -23.269 27.226 1.00 97.56 86 ARG A O 1
ATOM 658 N N . GLU A 1 87 ? -0.056 -23.806 27.121 1.00 98.25 87 GLU A N 1
ATOM 659 C CA . GLU A 1 87 ? 0.148 -23.815 28.573 1.00 98.25 87 GLU A CA 1
ATOM 660 C C . GLU A 1 87 ? -0.129 -22.440 29.188 1.00 98.25 87 GLU A C 1
ATOM 662 O O . GLU A 1 87 ? -0.808 -22.338 30.210 1.00 98.25 87 GLU A O 1
ATOM 667 N N . ARG A 1 88 ? 0.359 -21.364 28.554 1.00 98.12 88 ARG A N 1
ATOM 668 C CA . ARG A 1 88 ? 0.093 -19.994 29.010 1.00 98.12 88 ARG A CA 1
ATOM 669 C C . ARG A 1 88 ? -1.397 -19.668 28.940 1.00 98.12 88 ARG A C 1
ATOM 671 O O . ARG A 1 88 ? -1.933 -19.126 29.901 1.00 98.12 88 ARG A O 1
ATOM 678 N N . GLU A 1 89 ? -2.058 -19.997 27.834 1.00 97.56 89 GLU A N 1
ATOM 679 C CA . GLU A 1 89 ? -3.500 -19.798 27.675 1.00 97.56 89 GLU A CA 1
ATOM 680 C C . GLU A 1 89 ? -4.278 -20.570 28.748 1.00 97.56 89 GLU A C 1
ATOM 682 O O . GLU A 1 89 ? -5.091 -19.981 29.456 1.00 97.56 89 GLU A O 1
ATOM 687 N N . GLN A 1 90 ? -3.964 -21.847 28.969 1.00 97.62 90 GLN A N 1
ATOM 688 C CA . GLN A 1 90 ? -4.600 -22.660 30.009 1.00 97.62 90 GLN A CA 1
ATOM 689 C C . GLN A 1 90 ? -4.380 -22.093 31.415 1.00 97.62 90 GLN A C 1
ATOM 691 O O . GLN A 1 90 ? -5.319 -22.054 32.207 1.00 97.62 90 GLN A O 1
ATOM 696 N N . GLN A 1 91 ? -3.178 -21.598 31.724 1.00 97.06 91 GLN A N 1
ATOM 697 C CA . GLN A 1 91 ? -2.906 -20.926 32.999 1.00 97.06 91 GLN A CA 1
ATOM 698 C C . GLN A 1 91 ? -3.761 -19.667 33.166 1.00 97.06 91 GLN A C 1
ATOM 700 O O . GLN A 1 91 ? -4.342 -19.466 34.231 1.00 97.06 91 GLN A O 1
ATOM 705 N N . THR A 1 92 ? -3.884 -18.846 32.119 1.00 96.62 92 THR A N 1
ATOM 706 C CA . THR A 1 92 ? -4.726 -17.641 32.172 1.00 96.62 92 THR A CA 1
ATOM 707 C C . THR A 1 92 ? -6.205 -17.977 32.323 1.00 96.62 92 THR A C 1
ATOM 709 O O . THR A 1 92 ? -6.900 -17.317 33.092 1.00 96.62 92 THR A O 1
ATOM 712 N N . LEU A 1 93 ? -6.686 -19.031 31.656 1.00 97.31 93 LEU A N 1
ATOM 713 C CA . LEU A 1 93 ? -8.063 -19.495 31.803 1.00 97.31 93 LEU A CA 1
ATOM 714 C C . LEU A 1 93 ? -8.325 -19.994 33.224 1.00 97.31 93 LEU A C 1
ATOM 716 O O . LEU A 1 93 ? -9.297 -19.567 33.836 1.00 97.31 93 LEU A O 1
ATOM 720 N N . ALA A 1 94 ? -7.424 -20.802 33.788 1.00 96.88 94 ALA A N 1
ATOM 721 C CA . ALA A 1 94 ? -7.542 -21.283 35.162 1.00 96.88 94 ALA A CA 1
ATOM 722 C C . ALA A 1 94 ? -7.506 -20.136 36.191 1.00 96.88 94 ALA A C 1
ATOM 724 O O . ALA A 1 94 ? -8.232 -20.163 37.186 1.00 96.88 94 ALA A O 1
ATOM 725 N N . GLU A 1 95 ? -6.688 -19.103 35.960 1.00 96.50 95 GLU A N 1
ATOM 726 C CA . GLU A 1 95 ? -6.679 -17.904 36.802 1.00 96.50 95 GLU A CA 1
ATOM 727 C C . GLU A 1 95 ? -8.013 -17.154 36.721 1.00 96.50 95 GLU A C 1
ATOM 729 O O . GLU A 1 95 ? -8.579 -16.809 37.760 1.00 96.50 95 GLU A O 1
ATOM 734 N N . ILE A 1 96 ? -8.546 -16.938 35.515 1.00 96.81 96 ILE A N 1
ATOM 735 C CA . ILE A 1 96 ? -9.844 -16.280 35.314 1.00 96.81 96 ILE A CA 1
ATOM 736 C C . ILE A 1 96 ? -10.968 -17.094 35.962 1.00 96.81 96 ILE A C 1
ATOM 738 O O . ILE A 1 96 ? -11.798 -16.520 36.664 1.00 96.81 96 ILE A O 1
ATOM 742 N N . GLU A 1 97 ? -10.985 -18.417 35.790 1.00 95.31 97 GLU A N 1
ATOM 743 C CA . GLU A 1 97 ? -11.960 -19.310 36.425 1.00 95.31 97 GLU A CA 1
ATOM 744 C C . GLU A 1 97 ? -11.894 -19.217 37.953 1.00 95.31 97 GLU A C 1
ATOM 746 O O . GLU A 1 97 ? -12.930 -19.089 38.610 1.00 95.31 97 GLU A O 1
ATOM 751 N N . LYS A 1 98 ? -10.686 -19.186 38.529 1.00 96.25 98 LYS A 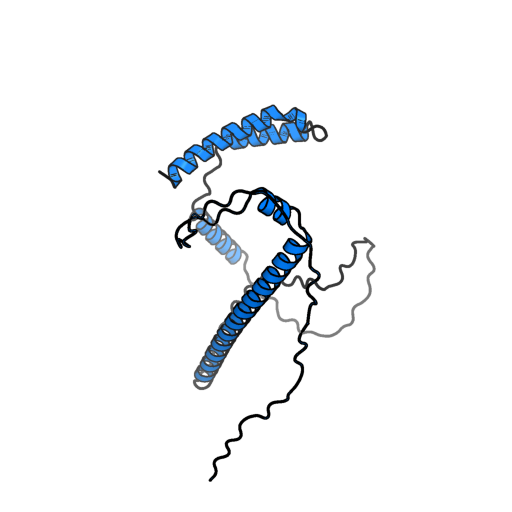N 1
ATOM 752 C CA . LYS A 1 98 ? -10.491 -18.984 39.969 1.00 96.25 98 LYS A CA 1
ATOM 753 C C . LYS A 1 98 ? -11.027 -17.626 40.428 1.00 96.25 98 LYS A C 1
ATOM 755 O O . LYS A 1 98 ? -11.722 -17.561 41.440 1.00 96.25 98 LYS A O 1
ATOM 760 N N . ARG A 1 99 ? -10.742 -16.547 39.688 1.00 92.69 99 ARG A N 1
ATOM 761 C CA . ARG A 1 99 ? -11.258 -15.200 39.995 1.00 92.69 99 ARG A CA 1
ATOM 762 C C . ARG A 1 99 ? -12.774 -15.140 39.889 1.00 92.69 99 ARG A C 1
ATOM 764 O O . ARG A 1 99 ? -13.413 -14.505 40.721 1.00 92.69 99 ARG A O 1
ATOM 771 N N . LEU A 1 100 ? -13.357 -15.825 38.910 1.00 95.06 100 LEU A N 1
ATOM 772 C CA . LEU A 1 100 ? -14.803 -15.908 38.760 1.00 95.06 100 LEU A CA 1
ATOM 773 C C . LEU A 1 100 ? -15.444 -16.671 39.928 1.00 95.06 100 LEU A C 1
ATOM 775 O O . LEU A 1 100 ? -16.493 -16.250 40.408 1.00 95.06 100 LEU A O 1
ATOM 779 N N . ALA A 1 101 ? -14.815 -17.746 40.416 1.00 92.06 101 ALA A N 1
ATOM 780 C CA . ALA A 1 101 ? -15.279 -18.474 41.597 1.00 92.06 101 ALA A CA 1
ATOM 781 C C . ALA A 1 101 ? -15.205 -17.614 42.874 1.00 92.06 101 ALA A C 1
ATOM 783 O O . ALA A 1 101 ? -16.201 -17.502 43.583 1.00 92.06 101 ALA A O 1
ATOM 784 N N . GLU A 1 102 ? -14.078 -16.932 43.117 1.00 89.25 102 GLU A N 1
ATOM 785 C CA . GLU A 1 102 ? -13.907 -16.027 44.268 1.00 89.25 102 GLU A CA 1
ATOM 786 C C . GLU A 1 102 ? -14.925 -14.869 44.260 1.00 89.25 102 GLU A C 1
ATOM 788 O O . GLU A 1 102 ? -15.478 -14.519 45.303 1.00 89.25 102 GLU A O 1
ATOM 793 N N . VAL A 1 103 ? -15.214 -14.290 43.086 1.00 87.56 103 VAL A N 1
ATOM 794 C CA . VAL A 1 103 ? -16.241 -13.242 42.934 1.00 87.56 103 VAL A CA 1
ATOM 795 C C . VAL A 1 103 ? -17.651 -13.809 43.135 1.00 87.56 103 VAL A C 1
ATOM 797 O O . VAL A 1 103 ? -18.509 -13.131 43.696 1.00 87.56 103 VAL A O 1
ATOM 800 N N . LYS A 1 104 ? -17.904 -15.055 42.719 1.00 86.44 104 LYS A N 1
ATOM 801 C CA . LYS A 1 104 ? -19.221 -15.697 42.828 1.00 86.44 104 LYS A CA 1
ATOM 802 C C . LYS A 1 104 ? -19.629 -16.018 44.271 1.00 86.44 104 LYS A C 1
ATOM 804 O O . LYS A 1 104 ? -20.821 -15.963 44.564 1.00 86.44 104 LYS A O 1
ATOM 809 N N . ASP A 1 105 ? -18.679 -16.286 45.166 1.00 69.19 105 ASP A N 1
ATOM 810 C CA . ASP A 1 105 ? -18.955 -16.522 46.595 1.00 69.19 105 ASP A CA 1
ATOM 811 C C . ASP A 1 105 ? -19.235 -15.228 47.390 1.00 69.19 105 ASP A C 1
ATOM 813 O O . ASP A 1 105 ? -19.686 -15.281 48.535 1.00 69.19 105 ASP A O 1
ATOM 817 N N . SER A 1 106 ? -19.042 -14.054 46.777 1.00 61.75 106 SER A N 1
ATOM 818 C CA . SER A 1 106 ? -19.373 -12.742 47.348 1.00 61.75 106 SER A CA 1
ATOM 819 C C . SER A 1 106 ? -20.541 -12.088 46.595 1.00 61.75 106 SER A C 1
ATOM 821 O O . SER A 1 106 ? -20.355 -11.115 45.870 1.00 61.75 106 SER A O 1
ATOM 823 N N . ALA A 1 107 ? -21.765 -12.605 46.757 1.00 43.59 107 ALA A N 1
ATOM 824 C CA . ALA A 1 107 ? -22.969 -11.941 46.240 1.00 43.59 107 ALA A CA 1
ATOM 825 C C . ALA A 1 107 ? -23.429 -10.815 47.192 1.00 43.59 107 ALA A C 1
ATOM 827 O O . ALA A 1 107 ? -23.687 -11.059 48.373 1.00 43.59 107 ALA A O 1
ATOM 828 N N . PRO A 1 108 ? -23.604 -9.587 46.676 1.00 44.19 108 PRO A N 1
ATOM 829 C CA . PRO A 1 108 ? -24.962 -9.147 46.371 1.00 44.19 108 PRO A CA 1
ATOM 830 C C . PRO A 1 108 ? -25.153 -8.777 44.890 1.00 44.19 108 PRO A C 1
ATOM 832 O O . PRO A 1 108 ? -24.213 -8.729 44.105 1.00 44.19 108 PRO A O 1
ATOM 835 N N . ALA A 1 109 ? -26.426 -8.595 44.534 1.00 45.09 109 ALA A N 1
ATOM 836 C CA . ALA A 1 109 ? -27.015 -8.460 43.201 1.00 45.09 109 ALA A CA 1
ATOM 837 C C . ALA A 1 109 ? -26.256 -7.604 42.157 1.00 45.09 109 ALA A C 1
ATOM 839 O O . ALA A 1 109 ? -25.610 -6.612 42.476 1.00 45.09 109 ALA A O 1
ATOM 840 N N . ALA A 1 110 ? -26.434 -8.010 40.891 1.00 45.16 110 ALA A N 1
ATOM 841 C CA . ALA A 1 110 ? -25.849 -7.497 39.645 1.00 45.16 110 ALA A CA 1
ATOM 842 C C . ALA A 1 110 ? -25.810 -5.958 39.488 1.00 45.16 110 ALA A C 1
ATOM 844 O O . ALA A 1 110 ? -26.678 -5.249 39.996 1.00 45.16 110 ALA A O 1
ATOM 845 N N . PRO A 1 111 ? -24.883 -5.447 38.654 1.00 47.22 111 PRO A N 1
ATOM 846 C CA . PRO A 1 111 ? -25.283 -5.223 37.263 1.00 47.22 111 PRO A CA 1
ATOM 847 C C . PRO A 1 111 ? -24.417 -5.965 36.237 1.00 47.22 111 PRO A C 1
ATOM 849 O O . PRO A 1 111 ? -23.213 -6.149 36.380 1.00 47.22 111 PRO A O 1
ATOM 852 N N . SER A 1 112 ? -25.101 -6.381 35.180 1.00 46.50 112 SER A N 1
ATOM 853 C CA . SER A 1 112 ? -24.622 -7.056 33.981 1.00 46.50 112 SER A CA 1
ATOM 854 C C . SER A 1 112 ? -23.522 -6.279 33.256 1.00 46.50 112 SER A C 1
ATOM 856 O O . SER A 1 112 ? -23.792 -5.342 32.504 1.00 46.50 112 SER A O 1
ATOM 858 N N . SER A 1 113 ? -22.284 -6.728 33.432 1.00 46.28 113 SER A N 1
ATOM 859 C CA . SER A 1 113 ? -21.158 -6.430 32.553 1.00 46.28 113 SER A CA 1
ATOM 860 C C . SER A 1 113 ? -21.392 -7.133 31.217 1.00 46.28 113 SER A C 1
ATOM 862 O O . SER A 1 113 ? -21.317 -8.357 31.120 1.00 46.28 113 SER A O 1
ATOM 864 N N . THR A 1 114 ? -21.695 -6.373 30.172 1.00 39.38 114 THR A N 1
ATOM 865 C CA . THR A 1 114 ? -21.624 -6.863 28.796 1.00 39.38 114 THR A CA 1
ATOM 866 C C . THR A 1 114 ? -20.188 -7.308 28.503 1.00 39.38 114 THR A C 1
ATOM 868 O O . THR A 1 114 ? -19.283 -6.470 28.598 1.00 39.38 114 THR A O 1
ATOM 871 N N . PRO A 1 115 ? -19.921 -8.569 28.117 1.00 48.06 115 PRO A N 1
ATOM 872 C CA . PRO A 1 115 ? -18.681 -8.865 27.430 1.00 48.06 115 PRO A CA 1
ATOM 873 C C . PRO A 1 115 ? -18.741 -8.133 26.091 1.00 48.06 115 PRO A C 1
ATOM 875 O O . PRO A 1 115 ? -19.674 -8.294 25.304 1.00 48.06 115 PRO A O 1
ATOM 878 N N . ASN A 1 116 ? -17.749 -7.283 25.869 1.00 49.03 116 ASN A N 1
ATOM 879 C CA . ASN A 1 116 ? -17.455 -6.669 24.591 1.00 49.03 116 ASN A CA 1
ATOM 880 C C . ASN A 1 116 ? -17.106 -7.783 23.589 1.00 49.03 116 ASN A C 1
ATOM 882 O O . ASN A 1 116 ? -15.937 -8.100 23.380 1.00 49.03 116 ASN A O 1
ATOM 886 N N . VAL A 1 117 ? -18.121 -8.421 23.003 1.00 35.12 117 VAL A N 1
ATOM 887 C CA . VAL A 1 117 ? -17.952 -9.261 21.818 1.00 35.12 117 VAL A CA 1
ATOM 888 C C . VAL A 1 117 ? -17.837 -8.307 20.639 1.00 35.12 117 VAL A C 1
ATOM 890 O O . VAL A 1 117 ? -18.779 -8.028 19.903 1.00 35.12 117 VAL A O 1
ATOM 893 N N . THR A 1 118 ? -16.625 -7.786 20.490 1.00 37.22 118 THR A N 1
ATOM 894 C CA . THR A 1 118 ? -16.078 -7.483 19.177 1.00 37.22 118 THR A CA 1
ATOM 895 C C . THR A 1 118 ? -16.251 -8.750 18.349 1.00 37.22 118 THR A C 1
ATOM 897 O O . THR A 1 118 ? -15.629 -9.765 18.649 1.00 37.22 118 THR A O 1
ATOM 900 N N . TYR A 1 119 ? -17.124 -8.725 17.345 1.00 45.75 119 TYR A N 1
ATOM 901 C CA . TYR A 1 119 ? -17.066 -9.720 16.285 1.00 45.75 119 TYR A CA 1
ATOM 902 C C . TYR A 1 119 ? -15.680 -9.592 15.643 1.00 45.75 119 TYR A C 1
ATOM 904 O O . TYR A 1 119 ? -15.413 -8.553 15.029 1.00 45.75 119 TYR A O 1
ATOM 912 N N . PRO A 1 120 ? -14.772 -10.582 15.736 1.00 51.62 120 PRO A N 1
ATOM 913 C CA . PRO A 1 120 ? -13.746 -10.660 14.722 1.00 51.62 120 PRO A CA 1
ATOM 914 C C . PRO A 1 120 ? -14.480 -10.875 13.396 1.00 51.62 120 PRO A C 1
ATOM 916 O O . PRO A 1 120 ? -15.300 -11.786 13.251 1.00 51.62 120 PRO A O 1
ATOM 919 N N . ALA A 1 121 ? -14.203 -10.018 12.419 1.00 51.81 121 ALA A N 1
ATOM 920 C CA . ALA A 1 121 ? -14.426 -10.357 11.027 1.00 51.81 121 ALA A CA 1
ATOM 921 C C . ALA A 1 121 ? -13.648 -11.656 10.752 1.00 51.81 121 ALA A C 1
ATOM 923 O O . ALA A 1 121 ? -12.429 -11.632 10.614 1.00 51.81 121 ALA A O 1
ATOM 924 N N . GLY A 1 122 ? -14.331 -12.802 10.792 1.00 53.47 122 GLY A N 1
ATOM 925 C CA . GLY A 1 122 ? -13.637 -14.087 10.771 1.00 53.47 122 GLY A CA 1
ATOM 926 C C . GLY A 1 122 ? -14.473 -15.292 11.186 1.00 53.47 122 GLY A C 1
ATOM 927 O O . GLY A 1 122 ? -13.996 -16.114 11.953 1.00 53.47 122 GLY A O 1
ATOM 928 N N . SER A 1 123 ? -15.693 -15.434 10.665 1.00 49.72 123 SER A N 1
ATOM 929 C CA . SER A 1 123 ? -16.313 -16.761 10.507 1.00 49.72 123 SER A CA 1
ATOM 930 C C . SER A 1 123 ? -16.503 -17.043 9.017 1.00 49.72 123 SER A C 1
ATOM 932 O O . SER A 1 123 ? -17.603 -17.228 8.507 1.00 49.72 123 SER A O 1
ATOM 934 N N . LEU A 1 124 ? -15.388 -17.003 8.285 1.00 48.53 124 LEU A N 1
ATOM 935 C CA . LEU A 1 124 ? -15.241 -17.756 7.046 1.00 48.53 124 LEU A CA 1
ATOM 936 C C . LEU A 1 124 ? -14.705 -19.125 7.457 1.00 48.53 124 LEU A C 1
ATOM 938 O O . LEU A 1 124 ? -13.496 -19.334 7.517 1.00 48.53 124 LEU A O 1
ATOM 942 N N . ASN A 1 125 ? -15.606 -20.048 7.784 1.00 54.72 125 ASN A N 1
ATOM 943 C CA . ASN A 1 125 ? -15.246 -21.459 7.822 1.00 54.72 125 ASN A CA 1
ATOM 944 C C . ASN A 1 125 ? -14.771 -21.847 6.414 1.00 54.72 125 ASN A C 1
ATOM 946 O O . ASN A 1 125 ? -15.571 -21.918 5.483 1.00 54.72 125 ASN A O 1
ATOM 950 N N . LEU A 1 126 ? -13.464 -22.063 6.254 1.00 59.84 126 LEU A N 1
ATOM 951 C CA . LEU A 1 126 ? -12.822 -22.419 4.983 1.00 59.84 126 LEU A CA 1
ATOM 952 C C . LEU A 1 126 ? -13.063 -23.882 4.559 1.00 59.84 126 LEU A C 1
ATOM 954 O O . LEU A 1 126 ? -12.401 -24.357 3.643 1.00 59.84 126 LEU A O 1
ATOM 958 N N . ASP A 1 127 ? -14.007 -24.572 5.201 1.00 59.75 127 ASP A N 1
ATOM 959 C CA . ASP A 1 127 ? -14.361 -25.971 4.926 1.00 59.75 127 ASP A CA 1
ATOM 960 C C . ASP A 1 127 ? -15.811 -26.142 4.430 1.00 59.75 127 ASP A C 1
ATOM 962 O O . ASP A 1 127 ? -16.284 -27.251 4.213 1.00 59.75 127 ASP A O 1
ATOM 966 N N . ALA A 1 128 ? -16.545 -25.046 4.198 1.00 59.19 128 ALA A N 1
ATOM 967 C CA . ALA A 1 128 ? -17.825 -25.133 3.499 1.00 59.19 128 ALA A CA 1
ATOM 968 C C . ALA A 1 128 ? -17.571 -25.398 1.999 1.00 59.19 128 ALA A C 1
ATOM 970 O O . ALA A 1 128 ? -16.908 -24.575 1.354 1.00 59.19 128 ALA A O 1
ATOM 971 N N . PRO A 1 129 ? -18.097 -26.492 1.406 1.00 61.69 129 PRO A N 1
ATOM 972 C CA . PRO A 1 129 ? -17.996 -26.729 -0.026 1.00 61.69 129 PRO A CA 1
ATOM 973 C C . PRO A 1 129 ? -18.545 -25.520 -0.776 1.00 61.69 129 PRO A C 1
ATOM 975 O O . PRO A 1 129 ? -19.714 -25.152 -0.645 1.00 61.69 129 PRO A O 1
ATOM 978 N N . ARG A 1 130 ? -17.667 -24.870 -1.538 1.00 63.31 130 ARG A N 1
ATOM 979 C CA . ARG A 1 130 ? -17.989 -23.699 -2.345 1.00 63.31 130 ARG A CA 1
ATOM 980 C C . ARG A 1 130 ? -19.062 -24.100 -3.352 1.00 63.31 130 ARG A C 1
ATOM 982 O O . ARG A 1 130 ? -18.755 -24.760 -4.340 1.00 63.31 130 ARG A O 1
ATOM 989 N N . ILE A 1 131 ? -20.312 -23.714 -3.098 1.00 56.66 131 ILE A N 1
ATOM 990 C CA . ILE A 1 131 ? -21.383 -23.834 -4.088 1.00 56.66 131 ILE A CA 1
ATOM 991 C C . ILE A 1 131 ? -20.933 -22.998 -5.296 1.00 56.66 131 ILE A C 1
ATOM 993 O O . ILE A 1 131 ? -20.671 -21.799 -5.131 1.00 56.66 131 ILE A O 1
ATOM 997 N N . PRO A 1 132 ? -20.749 -23.593 -6.488 1.00 45.56 132 PRO A N 1
ATOM 998 C CA . PRO A 1 132 ? -20.348 -22.825 -7.649 1.00 45.56 132 PRO A CA 1
ATOM 999 C C . PRO A 1 132 ? -21.498 -21.891 -8.025 1.00 45.56 132 PRO A C 1
ATOM 1001 O O . PRO A 1 132 ? -22.650 -22.305 -8.129 1.00 45.56 132 PRO A O 1
ATOM 1004 N N . PHE A 1 133 ? -21.159 -20.617 -8.213 1.00 46.53 133 PHE A N 1
ATOM 1005 C CA . PHE A 1 133 ? -22.017 -19.601 -8.812 1.00 46.53 133 PHE A CA 1
ATOM 1006 C C . PHE A 1 133 ? -22.570 -20.115 -10.152 1.00 46.53 133 PHE A C 1
ATOM 1008 O O . PHE A 1 133 ? -21.895 -20.051 -11.177 1.00 46.53 133 PHE A O 1
ATOM 1015 N N . ALA A 1 134 ? -23.807 -20.601 -10.143 1.00 41.44 134 ALA A N 1
ATOM 1016 C CA . ALA A 1 134 ? -24.624 -20.794 -11.328 1.00 41.44 134 ALA A CA 1
ATOM 1017 C C . ALA A 1 134 ? -25.965 -20.123 -11.039 1.00 41.44 134 ALA A C 1
ATOM 1019 O O . ALA A 1 134 ? -26.743 -20.589 -10.210 1.00 41.44 134 ALA A O 1
ATOM 1020 N N . GLY A 1 135 ? -26.175 -18.961 -11.658 1.00 47.31 135 GLY A N 1
ATOM 1021 C CA . GLY A 1 135 ? -27.408 -18.207 -11.514 1.00 47.31 135 GLY A CA 1
ATOM 1022 C C . GLY A 1 135 ? -28.599 -19.053 -11.930 1.00 47.31 135 GLY A C 1
ATOM 1023 O O . GLY A 1 135 ? -28.583 -19.650 -13.004 1.00 47.31 135 GLY A O 1
ATOM 1024 N N . ARG A 1 136 ? -29.628 -19.089 -11.085 1.00 41.81 136 ARG A N 1
ATOM 1025 C CA . ARG A 1 136 ? -30.955 -19.516 -11.500 1.00 41.81 136 ARG A CA 1
ATOM 1026 C C . ARG A 1 136 ? -32.005 -19.058 -10.482 1.00 41.81 136 ARG A C 1
ATOM 1028 O O . ARG A 1 136 ? -32.022 -19.540 -9.363 1.00 41.81 136 ARG A O 1
ATOM 1035 N N . GLU A 1 137 ? -32.740 -18.020 -10.890 1.00 37.38 137 GLU A N 1
ATOM 1036 C CA . GLU A 1 137 ? -34.190 -17.807 -10.746 1.00 37.38 137 GLU A CA 1
ATOM 1037 C C . GLU A 1 137 ? -34.890 -18.178 -9.425 1.00 37.38 137 GLU A C 1
ATOM 1039 O O . GLU A 1 137 ? -34.798 -19.273 -8.887 1.00 37.38 137 GLU A O 1
ATOM 1044 N N . TYR A 1 138 ? -35.633 -17.177 -8.945 1.00 48.62 138 TYR A N 1
ATOM 1045 C CA . TYR A 1 138 ? -36.741 -17.255 -8.009 1.00 48.62 138 TYR A CA 1
ATOM 1046 C C . TYR A 1 138 ? -37.454 -18.615 -8.049 1.00 48.62 138 TYR A C 1
ATOM 1048 O O . TYR A 1 138 ? -38.121 -18.963 -9.016 1.00 48.62 138 TYR A O 1
ATOM 1056 N N . GLU A 1 139 ? -37.402 -19.349 -6.946 1.00 33.88 139 GLU A N 1
ATOM 1057 C CA . GLU A 1 139 ? -38.431 -20.338 -6.668 1.00 33.88 139 GLU A CA 1
ATOM 1058 C C . GLU A 1 139 ? -38.765 -20.262 -5.184 1.00 33.88 139 GLU A C 1
ATOM 1060 O O . GLU A 1 139 ? -38.022 -20.695 -4.302 1.00 33.88 139 GLU A O 1
ATOM 1065 N N . SER A 1 140 ? -39.882 -19.588 -4.913 1.00 46.44 140 SER A N 1
ATOM 1066 C CA . SER A 1 140 ? -40.535 -19.594 -3.616 1.00 46.44 140 SER A CA 1
ATOM 1067 C C . SER A 1 140 ? -40.827 -21.040 -3.225 1.00 46.44 140 SER A C 1
ATOM 1069 O O . SER A 1 140 ? -41.641 -21.703 -3.860 1.00 46.44 140 SER A O 1
ATOM 1071 N N . THR A 1 141 ? -40.199 -21.517 -2.156 1.00 34.66 141 THR A N 1
ATOM 1072 C CA . THR A 1 141 ? -40.627 -22.732 -1.457 1.00 34.66 141 THR A CA 1
ATOM 1073 C C . THR A 1 141 ? -40.880 -22.401 0.016 1.00 34.66 141 THR A C 1
ATOM 1075 O O . THR A 1 141 ? -40.209 -21.528 0.574 1.00 34.66 141 THR A O 1
ATOM 1078 N N . PRO A 1 142 ? -41.930 -22.982 0.626 1.00 43.34 142 PRO A N 1
ATOM 1079 C CA . PRO A 1 142 ? -42.568 -22.427 1.809 1.00 43.34 142 PRO A CA 1
ATOM 1080 C C . PRO A 1 142 ? -41.864 -22.846 3.102 1.00 43.34 142 PRO A C 1
ATOM 1082 O O . PRO A 1 142 ? -41.249 -23.906 3.195 1.00 43.34 142 PRO A O 1
ATOM 1085 N N . ALA A 1 143 ? -42.001 -21.985 4.109 1.00 38.19 143 ALA A N 1
ATOM 1086 C CA . ALA A 1 143 ? -41.466 -22.132 5.457 1.00 38.19 143 ALA A CA 1
ATOM 1087 C C . ALA A 1 143 ? -41.839 -23.460 6.147 1.00 38.19 143 ALA A C 1
ATOM 1089 O O . ALA A 1 143 ? -42.990 -23.891 6.048 1.00 38.19 143 ALA A O 1
ATOM 1090 N N . PRO A 1 144 ? -40.958 -24.018 6.999 1.00 40.69 144 PRO A N 1
ATOM 1091 C CA . PRO A 1 144 ? -41.388 -24.666 8.220 1.00 40.69 144 PRO A CA 1
ATOM 1092 C C . PRO A 1 144 ? -41.503 -23.606 9.323 1.00 40.69 144 PRO A C 1
ATOM 1094 O O . PRO A 1 144 ? -40.532 -22.985 9.755 1.00 40.69 144 PRO A O 1
ATOM 1097 N N . THR A 1 145 ? -42.733 -23.396 9.768 1.00 45.16 145 THR A N 1
ATOM 1098 C CA . THR A 1 145 ? -43.078 -22.735 11.020 1.00 45.16 145 THR A CA 1
ATOM 1099 C C . THR A 1 145 ? -42.432 -23.472 12.193 1.00 45.16 145 THR A C 1
ATOM 1101 O O . THR A 1 145 ? -42.827 -24.582 12.538 1.00 45.16 145 THR A O 1
ATOM 1104 N N . ALA A 1 146 ? -41.469 -22.834 12.850 1.00 37.50 146 ALA A N 1
ATOM 1105 C CA . ALA A 1 146 ? -41.073 -23.182 14.207 1.00 37.50 146 ALA A CA 1
ATOM 1106 C C . ALA A 1 146 ? -40.744 -21.891 14.958 1.00 37.50 146 ALA A C 1
ATOM 1108 O O . ALA A 1 146 ? -39.853 -21.134 14.583 1.00 37.50 146 ALA A O 1
ATOM 1109 N N . ALA A 1 147 ? -41.553 -21.629 15.978 1.00 47.72 147 ALA A N 1
ATOM 1110 C CA . ALA A 1 147 ? -41.502 -20.458 16.826 1.00 47.72 147 ALA A CA 1
ATOM 1111 C C . ALA A 1 147 ? -40.117 -20.283 17.467 1.00 47.72 147 ALA A C 1
ATOM 1113 O O . ALA A 1 147 ? -39.659 -21.138 18.221 1.00 47.72 147 ALA A O 1
ATOM 1114 N N . ALA A 1 148 ? -39.495 -19.136 17.215 1.00 38.09 148 ALA A N 1
ATOM 1115 C CA . ALA A 1 148 ? -38.429 -18.598 18.042 1.00 38.09 148 ALA A CA 1
ATOM 1116 C C . ALA A 1 148 ? -38.804 -17.151 18.357 1.00 38.09 148 ALA A C 1
ATOM 1118 O O . ALA A 1 148 ? -39.169 -16.384 17.469 1.00 38.09 148 ALA A O 1
ATOM 1119 N N . ALA A 1 149 ? -38.821 -16.853 19.651 1.00 40.09 149 ALA A N 1
ATOM 1120 C CA . ALA A 1 149 ? -39.353 -15.643 20.240 1.00 40.09 149 ALA A CA 1
ATOM 1121 C C . ALA A 1 149 ? -38.810 -14.365 19.584 1.00 40.09 149 ALA A C 1
ATOM 1123 O O . ALA A 1 149 ? -37.603 -14.195 19.416 1.00 40.09 149 ALA A O 1
ATOM 1124 N N . ASP A 1 150 ? -39.742 -13.466 19.286 1.00 42.53 150 ASP A N 1
ATOM 1125 C CA . ASP A 1 150 ? -39.518 -12.066 18.957 1.00 42.53 150 ASP A CA 1
ATOM 1126 C C . ASP A 1 150 ? -38.854 -11.386 20.169 1.00 42.53 150 ASP A C 1
ATOM 1128 O O . ASP A 1 150 ? -39.507 -11.017 21.145 1.00 42.53 150 ASP A O 1
ATOM 1132 N N . GLN A 1 151 ? -37.523 -11.327 20.169 1.00 50.25 151 GLN A N 1
ATOM 1133 C CA . GLN A 1 151 ? -36.775 -10.428 21.043 1.00 50.25 151 GLN A CA 1
ATOM 1134 C C . GLN A 1 151 ? -36.685 -9.095 20.295 1.00 50.25 151 GLN A C 1
ATOM 1136 O O . GLN A 1 151 ? -36.146 -9.078 19.184 1.00 50.25 151 GLN A O 1
ATOM 1141 N N . PRO A 1 152 ? -37.210 -7.989 20.854 1.00 50.62 152 PRO A N 1
ATOM 1142 C CA . PRO A 1 152 ? -37.219 -6.707 20.172 1.00 50.62 152 PRO A CA 1
ATOM 1143 C C . PRO A 1 152 ? -35.777 -6.299 19.882 1.00 50.62 152 PRO A C 1
ATOM 1145 O O . PRO A 1 152 ? -34.994 -6.008 20.786 1.00 50.62 152 PRO A O 1
ATOM 1148 N N . ILE A 1 153 ? -35.427 -6.304 18.596 1.00 56.06 153 ILE A N 1
ATOM 1149 C CA . ILE A 1 153 ? -34.202 -5.709 18.072 1.00 56.06 153 ILE A CA 1
ATOM 1150 C C . ILE A 1 153 ? -34.170 -4.290 18.628 1.00 56.06 153 ILE A C 1
ATOM 1152 O O . ILE A 1 153 ? -35.048 -3.493 18.299 1.00 56.06 153 ILE A O 1
ATOM 1156 N N . SER A 1 154 ? -33.204 -4.018 19.505 1.00 56.84 154 SER A N 1
ATOM 1157 C CA . SER A 1 154 ? -32.977 -2.721 20.136 1.00 56.84 154 SER A CA 1
ATOM 1158 C C . SER A 1 154 ? -32.839 -1.661 19.043 1.00 56.84 154 SER A C 1
ATOM 1160 O O . SER A 1 154 ? -31.777 -1.478 18.451 1.00 56.84 154 SER A O 1
ATOM 1162 N N . ARG A 1 155 ? -33.965 -1.029 18.714 1.00 60.06 155 ARG A N 1
ATOM 1163 C CA . ARG A 1 155 ? -34.163 -0.109 17.589 1.00 60.06 155 ARG A CA 1
ATOM 1164 C C . ARG A 1 155 ? -33.914 1.345 17.978 1.00 60.06 155 ARG A C 1
ATOM 1166 O O . ARG A 1 155 ? -34.278 2.237 17.227 1.00 60.06 155 ARG A O 1
ATOM 1173 N N . ASP A 1 156 ? -33.239 1.565 19.099 1.00 55.12 156 ASP A N 1
ATOM 1174 C CA . ASP A 1 156 ? -32.904 2.891 19.611 1.00 55.12 156 ASP A CA 1
ATOM 1175 C C . ASP A 1 156 ? -31.386 3.127 19.613 1.00 55.12 156 ASP A C 1
ATOM 1177 O O . ASP A 1 156 ? -30.817 3.687 20.545 1.00 55.12 156 ASP A O 1
ATOM 1181 N N . LEU A 1 157 ? -30.702 2.735 18.532 1.00 65.69 157 LEU A N 1
ATOM 1182 C CA . LEU A 1 157 ? -29.553 3.523 18.079 1.00 65.69 157 LEU A CA 1
ATOM 1183 C C . LEU A 1 157 ? -30.126 4.725 17.327 1.00 65.69 157 LEU A C 1
ATOM 1185 O O . LEU A 1 157 ? -30.222 4.722 16.098 1.00 65.69 157 LEU A O 1
ATOM 1189 N N . SER A 1 158 ? -30.608 5.715 18.079 1.00 80.69 158 SER A N 1
ATOM 1190 C CA . SER A 1 158 ? -31.247 6.900 17.512 1.00 80.69 158 SER A CA 1
ATOM 1191 C C . SER A 1 158 ? -30.304 7.585 16.524 1.00 80.69 158 SER A C 1
ATOM 1193 O O . SER A 1 158 ? -29.083 7.599 16.710 1.00 80.69 158 SER A O 1
ATOM 1195 N N . ARG A 1 159 ? -30.863 8.166 15.461 1.00 85.94 159 ARG A N 1
ATOM 1196 C CA . ARG A 1 159 ? -30.116 8.882 14.412 1.00 85.94 159 ARG A CA 1
ATOM 1197 C C . ARG A 1 159 ? -29.134 9.901 15.002 1.00 85.94 159 ARG A C 1
ATOM 1199 O O . ARG A 1 159 ? -28.048 10.106 14.468 1.00 85.94 159 ARG A O 1
ATOM 1206 N N . GLU A 1 160 ? -29.506 10.500 16.124 1.00 88.38 160 GLU A N 1
ATOM 1207 C CA . GLU A 1 160 ? -28.720 11.449 16.901 1.00 88.38 160 GLU A CA 1
ATOM 1208 C C . GLU A 1 160 ? -27.469 10.800 17.513 1.00 88.38 160 GLU A C 1
ATOM 1210 O O . GLU A 1 160 ? -26.390 11.381 17.436 1.00 88.38 160 GLU A O 1
ATOM 1215 N N . SER A 1 161 ? -27.578 9.575 18.041 1.00 89.38 161 SER A N 1
ATOM 1216 C CA . SER A 1 161 ? -26.445 8.808 18.582 1.00 89.38 161 SER A CA 1
ATOM 1217 C C . SER A 1 161 ? -25.441 8.446 17.490 1.00 89.38 161 SER A C 1
ATOM 1219 O O . SER A 1 161 ? -24.237 8.585 17.685 1.00 89.38 161 SER A O 1
ATOM 1221 N N . VAL A 1 162 ? -25.931 8.019 16.323 1.00 91.88 162 VAL A N 1
ATOM 1222 C CA . VAL A 1 162 ? -25.072 7.668 15.182 1.00 91.88 162 VAL A CA 1
ATOM 1223 C C . VAL A 1 162 ? -24.361 8.908 14.639 1.00 91.88 162 VAL A C 1
ATOM 1225 O O . VAL A 1 162 ? -23.166 8.861 14.367 1.00 91.88 162 VAL A O 1
ATOM 1228 N N . ASN A 1 163 ? -25.057 10.042 14.529 1.00 93.06 163 ASN A N 1
ATOM 1229 C CA . ASN A 1 163 ? -24.432 11.297 14.108 1.00 93.06 163 ASN A CA 1
ATOM 1230 C C . ASN A 1 163 ? -23.373 11.777 15.111 1.00 93.06 163 ASN A C 1
ATOM 1232 O O . ASN A 1 163 ? -22.288 12.174 14.692 1.00 93.06 163 ASN A O 1
ATOM 1236 N N . ALA A 1 164 ? -23.649 11.680 16.415 1.00 94.19 164 ALA A N 1
ATOM 1237 C CA . ALA A 1 164 ? -22.689 12.031 17.458 1.00 94.19 164 ALA A CA 1
ATOM 1238 C C . ALA A 1 164 ? -21.434 11.142 17.409 1.00 94.19 164 ALA A C 1
ATOM 1240 O O . ALA A 1 164 ? -20.311 11.630 17.538 1.00 94.19 164 ALA A O 1
ATOM 1241 N N . GLU A 1 165 ? -21.599 9.842 17.160 1.00 93.12 165 GLU A N 1
ATOM 1242 C CA . GLU A 1 165 ? -20.479 8.911 17.013 1.00 93.12 165 GLU A CA 1
ATOM 1243 C C . GLU A 1 165 ? -19.685 9.172 15.721 1.00 93.12 165 GLU A C 1
ATOM 1245 O O . GLU A 1 165 ? -18.453 9.148 15.733 1.00 93.12 165 GLU A O 1
ATOM 1250 N N . ILE A 1 166 ? -20.359 9.527 14.620 1.00 94.38 166 ILE A N 1
ATOM 1251 C CA . ILE A 1 166 ? -19.714 9.965 13.372 1.00 94.38 166 ILE A CA 1
ATOM 1252 C C . ILE A 1 166 ? -18.881 11.232 13.602 1.00 94.38 166 ILE A C 1
ATOM 1254 O O . ILE A 1 166 ? -17.749 11.308 13.125 1.00 94.38 166 ILE A O 1
ATOM 1258 N N . GLU A 1 167 ? -19.401 12.222 14.326 1.00 95.25 167 GLU A N 1
ATOM 1259 C CA . GLU A 1 167 ? -18.668 13.448 14.663 1.00 95.25 167 GLU A CA 1
ATOM 1260 C C . GLU A 1 167 ? -17.464 13.157 15.566 1.00 95.25 167 GLU A C 1
ATOM 1262 O O . GLU A 1 167 ? -16.363 13.646 15.306 1.00 95.25 167 GLU A O 1
ATOM 1267 N N . GLN A 1 168 ? -17.625 12.283 16.563 1.00 94.06 168 GLN A N 1
ATOM 1268 C CA . GLN A 1 168 ? -16.527 11.847 17.423 1.00 94.06 168 GLN A CA 1
ATOM 1269 C C . GLN A 1 168 ? -15.440 11.097 16.636 1.00 94.06 168 GLN A C 1
ATOM 1271 O O . GLN A 1 168 ? -14.244 11.281 16.886 1.00 94.06 168 GLN A O 1
ATOM 1276 N N . LEU A 1 169 ? -15.832 10.256 15.677 1.00 92.62 169 LEU A N 1
ATOM 1277 C CA . LEU A 1 169 ? -14.910 9.555 14.788 1.00 92.62 169 LEU A CA 1
ATOM 1278 C C . LEU A 1 169 ? -14.194 10.526 13.848 1.00 92.62 169 LEU A C 1
ATOM 1280 O O . LEU A 1 169 ? -12.984 10.403 13.683 1.00 92.62 169 LEU A O 1
ATOM 1284 N N . ARG A 1 170 ? -14.891 11.522 13.290 1.00 89.88 170 ARG A N 1
ATOM 1285 C CA . ARG A 1 170 ? -14.274 12.586 12.479 1.00 89.88 170 ARG A CA 1
ATOM 1286 C C . ARG A 1 170 ? -13.242 13.371 13.283 1.00 89.88 170 ARG A C 1
ATOM 1288 O O . ARG A 1 170 ? -12.105 13.468 12.839 1.00 89.88 170 ARG A O 1
ATOM 1295 N N . ALA A 1 171 ? -13.574 13.794 14.502 1.00 92.00 171 ALA A N 1
ATOM 1296 C CA . ALA A 1 171 ? -12.639 14.491 15.387 1.00 92.00 171 ALA A CA 1
ATOM 1297 C C . ALA A 1 171 ? -11.406 13.633 15.736 1.00 92.00 171 ALA A C 1
ATOM 1299 O O . ALA A 1 171 ? -10.273 14.115 15.732 1.00 92.00 171 ALA A O 1
ATOM 1300 N N . LYS A 1 172 ? -11.593 12.328 15.986 1.00 89.50 172 LYS A N 1
ATOM 1301 C CA . LYS A 1 172 ? -10.476 11.388 16.202 1.00 89.50 172 LYS A CA 1
ATOM 1302 C C . LYS A 1 172 ? -9.629 11.175 14.946 1.00 89.50 172 LYS A C 1
ATOM 1304 O O . LYS A 1 172 ? -8.422 10.978 15.066 1.00 89.50 172 LYS A O 1
ATOM 1309 N N . LEU A 1 173 ? -10.233 11.181 13.759 1.00 87.81 173 LEU A N 1
ATOM 1310 C CA . LEU A 1 173 ? -9.524 11.043 12.485 1.00 87.81 173 LEU A CA 1
ATOM 1311 C C . LEU A 1 173 ? -8.757 12.317 12.114 1.00 87.81 173 LEU A C 1
ATOM 1313 O O . LEU A 1 173 ? -7.648 12.209 11.605 1.00 87.81 173 LEU A O 1
ATOM 1317 N N . GLU A 1 174 ? -9.292 13.496 12.423 1.00 81.50 174 GLU A N 1
ATOM 1318 C CA . GLU A 1 174 ? -8.609 14.787 12.265 1.00 81.50 174 GLU A CA 1
ATOM 1319 C C . GLU A 1 174 ? -7.437 14.943 13.242 1.00 81.50 174 GLU A C 1
ATOM 1321 O O . GLU A 1 174 ? -6.394 15.483 12.879 1.00 81.50 174 GLU A O 1
ATOM 1326 N N . GLY A 1 175 ? -7.575 14.412 14.462 1.00 80.44 175 GLY A N 1
ATOM 1327 C CA . GLY A 1 175 ? -6.492 14.357 15.446 1.00 80.44 175 GLY A CA 1
ATOM 1328 C C . GLY A 1 175 ? -5.375 13.366 15.096 1.00 80.44 175 GLY A C 1
ATOM 1329 O O . GLY A 1 175 ? -4.289 13.425 15.678 1.00 80.44 175 GLY A O 1
ATOM 1330 N N . ARG A 1 176 ? -5.595 12.451 14.141 1.00 79.56 176 ARG A N 1
ATOM 1331 C CA . ARG A 1 176 ? -4.521 11.612 13.600 1.00 79.56 176 ARG A CA 1
ATOM 1332 C C . ARG A 1 176 ? -3.723 12.425 12.591 1.00 79.56 176 ARG A C 1
ATOM 1334 O O . ARG A 1 176 ? -4.290 13.075 11.721 1.00 79.56 176 ARG A O 1
ATOM 1341 N N . ARG A 1 177 ? -2.389 12.340 12.676 1.00 70.44 177 ARG A N 1
ATOM 1342 C CA . ARG A 1 177 ? -1.470 12.926 11.691 1.00 70.44 177 ARG A CA 1
ATOM 1343 C C . ARG A 1 177 ? -1.927 12.510 10.294 1.00 70.44 177 ARG A C 1
ATOM 1345 O O . ARG A 1 177 ? -1.807 11.337 9.937 1.00 70.44 177 ARG A O 1
ATOM 1352 N N . LYS A 1 178 ? -2.461 13.466 9.533 1.00 67.06 178 LYS A N 1
ATOM 1353 C CA . LYS A 1 178 ? -2.817 13.264 8.132 1.00 67.06 178 LYS A CA 1
ATOM 1354 C C . LYS A 1 178 ? -1.570 12.727 7.433 1.00 67.06 178 LYS A C 1
ATOM 1356 O O . LYS A 1 178 ? -0.477 13.277 7.603 1.00 67.06 178 LYS A O 1
ATOM 1361 N N . LEU A 1 179 ? -1.723 11.587 6.762 1.00 60.75 179 LEU A N 1
ATOM 1362 C CA . LEU A 1 179 ? -0.678 11.005 5.928 1.00 60.75 179 LEU A CA 1
ATOM 1363 C C . LEU A 1 179 ? -0.161 12.134 5.032 1.00 60.75 179 LEU A C 1
ATOM 1365 O O . LEU A 1 179 ? -0.984 12.870 4.491 1.00 60.75 179 LEU A O 1
ATOM 1369 N N . VAL A 1 180 ? 1.161 12.327 4.985 1.00 74.69 180 VAL A N 1
ATOM 1370 C CA . VAL A 1 180 ? 1.787 13.392 4.190 1.00 74.69 180 VAL A CA 1
ATOM 1371 C C . VAL A 1 180 ? 1.149 13.350 2.810 1.00 74.69 180 VAL A C 1
ATOM 1373 O O . VAL A 1 180 ? 1.207 12.313 2.150 1.00 74.69 180 VAL A O 1
ATOM 1376 N N . GLU A 1 181 ? 0.448 14.426 2.458 1.00 73.75 181 GLU A N 1
ATOM 1377 C CA . GLU A 1 181 ? -0.227 14.543 1.174 1.00 73.75 181 GLU A CA 1
ATOM 1378 C C . GLU A 1 181 ? 0.833 14.314 0.099 1.00 73.75 181 GLU A C 1
ATOM 1380 O O . GLU A 1 181 ? 1.920 14.899 0.154 1.00 73.75 181 GLU A O 1
ATOM 1385 N N . VAL A 1 182 ? 0.579 13.340 -0.774 1.00 77.44 182 VAL A N 1
ATOM 1386 C CA . VAL A 1 182 ? 1.525 12.986 -1.829 1.00 77.44 182 VAL A CA 1
ATOM 1387 C C . VAL A 1 182 ? 1.688 14.228 -2.696 1.00 77.44 182 VAL A C 1
ATOM 1389 O O . VAL A 1 182 ? 0.696 14.835 -3.085 1.00 77.44 182 VAL A O 1
ATOM 1392 N N . ASP A 1 183 ? 2.935 14.629 -2.939 1.00 87.75 183 ASP A N 1
ATOM 1393 C CA . ASP A 1 183 ? 3.254 15.833 -3.705 1.00 87.75 183 ASP A CA 1
ATOM 1394 C C . ASP A 1 183 ? 2.500 15.826 -5.048 1.00 87.75 183 ASP A C 1
ATOM 1396 O O . ASP A 1 183 ? 2.491 14.809 -5.751 1.00 87.75 183 ASP A O 1
ATOM 1400 N N . GLU A 1 184 ? 1.870 16.953 -5.403 1.00 90.88 184 GLU A N 1
ATOM 1401 C CA . GLU A 1 184 ? 1.025 17.090 -6.601 1.00 90.88 184 GLU A CA 1
ATOM 1402 C C . GLU A 1 184 ? 1.744 16.625 -7.880 1.00 90.88 184 GLU A C 1
ATOM 1404 O O . GLU A 1 184 ? 1.118 16.085 -8.794 1.00 90.88 184 GLU A O 1
ATOM 1409 N N . ARG A 1 185 ? 3.079 16.753 -7.934 1.00 90.25 185 ARG A N 1
ATOM 1410 C CA . ARG A 1 185 ? 3.899 16.306 -9.072 1.00 90.25 185 ARG A CA 1
ATOM 1411 C C . ARG A 1 185 ? 3.894 14.792 -9.243 1.00 90.25 185 ARG A C 1
ATOM 1413 O O . ARG A 1 185 ? 3.829 14.294 -10.366 1.00 90.25 185 ARG A O 1
ATOM 1420 N N . VAL A 1 186 ? 3.926 14.050 -8.137 1.00 94.44 186 VAL A N 1
ATOM 1421 C CA . VAL A 1 186 ? 3.871 12.582 -8.150 1.00 94.44 186 VAL A CA 1
ATOM 1422 C C . VAL A 1 186 ? 2.476 12.119 -8.562 1.00 94.44 186 VAL A C 1
ATOM 1424 O O . VAL A 1 186 ? 2.338 11.153 -9.314 1.00 94.44 186 VAL A O 1
ATOM 1427 N N . GLU A 1 187 ? 1.431 12.823 -8.121 1.00 94.56 187 GLU A N 1
ATOM 1428 C CA . GLU A 1 187 ? 0.059 12.518 -8.526 1.00 94.56 187 GLU A CA 1
ATOM 1429 C C . GLU A 1 187 ? -0.179 12.776 -10.014 1.00 94.56 187 GLU A C 1
ATOM 1431 O O . GLU A 1 187 ? -0.805 11.956 -10.691 1.00 94.56 187 GLU A O 1
ATOM 1436 N N . GLN A 1 188 ? 0.367 13.870 -10.543 1.00 96.44 188 GLN A N 1
ATOM 1437 C CA . GLN A 1 188 ? 0.318 14.175 -11.967 1.00 96.44 188 GLN A CA 1
ATOM 1438 C C . GLN A 1 188 ? 1.065 13.119 -12.794 1.00 96.44 188 GLN A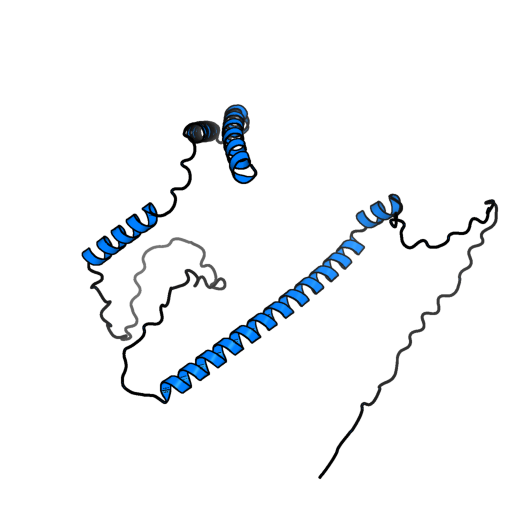 C 1
ATOM 1440 O O . GLN A 1 188 ? 0.474 12.541 -13.706 1.00 96.44 188 GLN A O 1
ATOM 1445 N N . ALA A 1 189 ? 2.304 12.780 -12.426 1.00 96.50 189 ALA A N 1
ATOM 1446 C CA . ALA A 1 189 ? 3.084 11.758 -13.125 1.00 96.50 189 ALA A CA 1
ATOM 1447 C C . ALA A 1 189 ? 2.410 10.371 -13.069 1.00 96.50 189 ALA A C 1
ATOM 1449 O O . ALA A 1 189 ? 2.388 9.635 -14.057 1.00 96.50 189 ALA A O 1
ATOM 1450 N N . ARG A 1 190 ? 1.771 10.024 -11.940 1.00 96.38 190 ARG A N 1
ATOM 1451 C CA . ARG A 1 190 ? 0.938 8.815 -11.820 1.00 96.38 190 ARG A CA 1
ATOM 1452 C C . ARG A 1 190 ? -0.212 8.838 -12.826 1.00 96.38 190 ARG A C 1
ATOM 1454 O O . ARG A 1 190 ? -0.473 7.833 -13.487 1.00 96.38 190 ARG A O 1
ATOM 1461 N N . ASN A 1 191 ? -0.914 9.963 -12.937 1.00 97.56 191 ASN A N 1
ATOM 1462 C CA . ASN A 1 191 ? -2.048 10.099 -13.848 1.00 97.56 191 ASN A CA 1
ATOM 1463 C C . ASN A 1 191 ? -1.615 10.022 -15.321 1.00 97.56 191 ASN A C 1
ATOM 1465 O O . ASN A 1 191 ? -2.344 9.445 -16.126 1.00 97.56 191 ASN A O 1
ATOM 1469 N N . GLU A 1 192 ? -0.433 10.528 -15.673 1.00 96.94 192 GLU A N 1
ATOM 1470 C CA . GLU A 1 192 ? 0.144 10.417 -17.021 1.00 96.94 192 GLU A CA 1
ATOM 1471 C C . GLU A 1 192 ? 0.452 8.961 -17.391 1.00 96.94 192 GLU A C 1
ATOM 1473 O O . GLU A 1 192 ? 0.026 8.494 -18.450 1.00 96.94 192 GLU A O 1
ATOM 1478 N N . VAL A 1 193 ? 1.068 8.196 -16.480 1.00 97.50 193 VAL A N 1
ATOM 1479 C CA . VAL A 1 193 ? 1.294 6.751 -16.665 1.00 97.50 193 VAL A CA 1
ATOM 1480 C C . VAL A 1 193 ? -0.030 6.009 -16.835 1.00 97.50 193 VAL A C 1
ATOM 1482 O O . VAL A 1 193 ? -0.192 5.219 -17.765 1.00 97.50 193 VAL A O 1
ATOM 1485 N N . VAL A 1 194 ? -1.006 6.276 -15.965 1.00 97.19 194 VAL A N 1
ATOM 1486 C CA . VAL A 1 194 ? -2.330 5.637 -16.030 1.00 97.19 194 VAL A CA 1
ATOM 1487 C C . VAL A 1 194 ? -3.053 5.992 -17.327 1.00 97.19 194 VAL A C 1
ATOM 1489 O O . VAL A 1 194 ? -3.706 5.135 -17.919 1.00 97.19 194 VAL A O 1
ATOM 1492 N N . THR A 1 195 ? -2.936 7.234 -17.790 1.00 97.56 195 THR A N 1
ATOM 1493 C CA . THR A 1 195 ? -3.544 7.678 -19.047 1.00 97.56 195 THR A CA 1
ATOM 1494 C C . THR A 1 195 ? -2.894 6.981 -20.236 1.00 97.56 195 THR A C 1
ATOM 1496 O O . THR A 1 195 ? -3.612 6.423 -21.064 1.00 97.56 195 THR A O 1
ATOM 1499 N N . CYS A 1 196 ? -1.561 6.915 -20.286 1.00 97.44 196 CYS A N 1
ATOM 1500 C CA . CYS A 1 196 ? -0.860 6.213 -21.355 1.00 97.44 196 CYS A CA 1
ATOM 1501 C C . CYS A 1 196 ? -1.212 4.720 -21.378 1.00 97.44 196 CYS A C 1
ATOM 1503 O O . CYS A 1 196 ? -1.590 4.194 -22.422 1.00 97.44 196 CYS A O 1
ATOM 1505 N N . LEU A 1 197 ? -1.195 4.041 -20.227 1.00 96.69 197 LEU A N 1
ATOM 1506 C CA . LEU A 1 197 ? -1.519 2.612 -20.150 1.00 96.69 197 LEU A CA 1
ATOM 1507 C C . LEU A 1 197 ? -2.983 2.304 -20.488 1.00 96.69 197 LEU A C 1
ATOM 1509 O O . LEU A 1 197 ? -3.279 1.212 -20.963 1.00 96.69 197 LEU A O 1
ATOM 1513 N N . ARG A 1 198 ? -3.905 3.250 -20.271 1.00 96.31 198 ARG A N 1
ATOM 1514 C CA . ARG A 1 198 ? -5.301 3.119 -20.720 1.00 96.31 198 ARG A CA 1
ATOM 1515 C C . ARG A 1 198 ? -5.445 3.290 -22.230 1.00 96.31 198 ARG A C 1
ATOM 1517 O O . ARG A 1 198 ? -6.274 2.614 -22.827 1.00 96.31 198 ARG A O 1
ATOM 1524 N N . LEU A 1 199 ? -4.662 4.183 -22.833 1.00 96.75 199 LEU A N 1
ATOM 1525 C CA . LEU A 1 199 ? -4.634 4.392 -24.284 1.00 96.75 199 LEU A CA 1
ATOM 1526 C C . LEU A 1 199 ? -3.913 3.245 -25.017 1.00 96.75 199 LEU A C 1
ATOM 1528 O O . LEU A 1 199 ? -4.302 2.888 -26.127 1.00 96.75 199 LEU A O 1
ATOM 1532 N N . HIS A 1 200 ? -2.897 2.652 -24.384 1.00 95.75 200 HIS A N 1
ATOM 1533 C CA . HIS A 1 200 ? -2.044 1.586 -24.918 1.00 95.75 200 HIS A CA 1
ATOM 1534 C C . HIS A 1 200 ? -2.164 0.288 -24.096 1.00 95.75 200 HIS A C 1
ATOM 1536 O O . HIS A 1 200 ? -1.168 -0.326 -23.708 1.00 95.75 200 HIS A O 1
ATOM 1542 N N . ASP A 1 201 ? -3.394 -0.171 -23.861 1.00 93.50 201 ASP A N 1
ATOM 1543 C CA . ASP A 1 201 ? -3.724 -1.343 -23.032 1.00 93.50 201 ASP A CA 1
ATOM 1544 C C . ASP A 1 201 ? -3.055 -2.653 -23.500 1.00 93.50 201 ASP A C 1
ATOM 1546 O O . ASP A 1 201 ? -2.653 -3.495 -22.695 1.00 93.50 201 ASP A O 1
ATOM 1550 N N . ARG A 1 202 ? -2.898 -2.826 -24.816 1.00 94.62 202 ARG A N 1
ATOM 1551 C CA . ARG A 1 202 ? -2.232 -3.984 -25.438 1.00 94.62 202 ARG A CA 1
ATOM 1552 C C . ARG A 1 202 ? -0.750 -3.764 -25.730 1.00 94.62 202 ARG A C 1
ATOM 1554 O O . ARG A 1 202 ? -0.087 -4.703 -26.169 1.00 94.62 202 ARG A O 1
ATOM 1561 N N . ARG A 1 203 ? -0.224 -2.554 -25.517 1.00 93.44 203 ARG A N 1
ATOM 1562 C CA . ARG A 1 203 ? 1.181 -2.197 -25.776 1.00 93.44 203 ARG A CA 1
ATOM 1563 C C . ARG A 1 203 ? 1.777 -1.361 -24.632 1.00 93.44 203 ARG A C 1
ATOM 1565 O O . ARG A 1 203 ? 2.122 -0.202 -24.833 1.00 93.44 203 ARG A O 1
ATOM 1572 N N . PRO A 1 204 ? 1.995 -1.956 -23.444 1.00 89.44 204 PRO A N 1
ATOM 1573 C CA . PRO A 1 204 ? 2.542 -1.226 -22.296 1.00 89.44 204 PRO A CA 1
ATOM 1574 C C . PRO A 1 204 ? 3.950 -0.657 -22.528 1.00 89.44 204 PRO A C 1
ATOM 1576 O O . PRO A 1 204 ? 4.348 0.295 -21.864 1.00 89.44 204 PRO A O 1
ATOM 1579 N N . LEU A 1 205 ? 4.706 -1.233 -23.472 1.00 92.56 205 LEU A N 1
ATOM 1580 C CA . LEU A 1 205 ? 6.049 -0.775 -23.835 1.00 92.56 205 LEU A CA 1
ATOM 1581 C C . LEU A 1 205 ? 6.060 0.605 -24.504 1.00 92.56 205 LEU A C 1
ATOM 1583 O O . LEU A 1 205 ? 7.114 1.225 -24.511 1.00 92.56 205 LEU A O 1
ATOM 1587 N N . ASP A 1 206 ? 4.932 1.102 -25.024 1.00 93.31 206 ASP A N 1
ATOM 1588 C CA . ASP A 1 206 ? 4.846 2.449 -25.609 1.00 93.31 206 ASP A CA 1
ATOM 1589 C C . ASP A 1 206 ? 4.945 3.547 -24.527 1.00 93.31 206 ASP A C 1
ATOM 1591 O O . ASP A 1 206 ? 5.415 4.647 -24.808 1.00 93.31 206 ASP A O 1
ATOM 1595 N N . CYS A 1 207 ? 4.592 3.219 -23.276 1.00 96.75 207 CYS A N 1
ATOM 1596 C CA . CYS A 1 207 ? 4.460 4.149 -22.145 1.00 96.75 207 CYS A CA 1
ATOM 1597 C C . CYS A 1 207 ? 5.714 4.275 -21.263 1.00 96.75 207 CYS A C 1
ATOM 1599 O O . CYS A 1 207 ? 5.647 4.606 -20.075 1.00 96.75 207 CYS A O 1
ATOM 1601 N N . TRP A 1 208 ? 6.881 3.926 -21.802 1.00 95.94 208 TRP A N 1
ATOM 1602 C CA . TRP A 1 208 ? 8.124 3.880 -21.030 1.00 95.94 208 TRP A CA 1
ATOM 1603 C C . TRP A 1 208 ? 8.588 5.267 -20.565 1.00 95.94 208 TRP A C 1
ATOM 1605 O O . TRP A 1 208 ? 9.199 5.379 -19.504 1.00 95.94 208 TRP A O 1
ATOM 1615 N N . LYS A 1 209 ? 8.290 6.331 -21.320 1.00 96.69 209 LYS A N 1
ATOM 1616 C CA . LYS A 1 209 ? 8.710 7.700 -20.980 1.00 96.69 209 LYS A CA 1
ATOM 1617 C C . LYS A 1 209 ? 7.979 8.221 -19.749 1.00 96.69 209 LYS A C 1
ATOM 1619 O O . LYS A 1 209 ? 8.598 8.829 -18.882 1.00 96.69 209 LYS A O 1
ATOM 1624 N N . GLU A 1 210 ? 6.685 7.946 -19.665 1.00 96.94 210 GLU A N 1
ATOM 1625 C CA . GLU A 1 210 ? 5.797 8.317 -18.568 1.00 96.94 210 GLU A CA 1
ATOM 1626 C C . GLU A 1 210 ? 6.219 7.581 -17.294 1.00 96.94 210 GLU A C 1
ATOM 1628 O O . GLU A 1 210 ? 6.301 8.174 -16.220 1.00 96.94 210 GLU A O 1
ATOM 1633 N N . VAL A 1 211 ? 6.576 6.297 -17.419 1.00 97.12 211 VAL A N 1
ATOM 1634 C CA . VAL A 1 211 ? 7.096 5.499 -16.300 1.00 97.12 211 VAL A CA 1
ATOM 1635 C C . VAL A 1 211 ? 8.437 6.042 -15.803 1.00 97.12 211 VAL A C 1
ATOM 1637 O O . VAL A 1 211 ? 8.640 6.146 -14.594 1.00 97.12 211 VAL A O 1
ATOM 1640 N N . GLU A 1 212 ? 9.348 6.427 -16.700 1.00 97.75 212 GLU A N 1
ATOM 1641 C CA . GLU A 1 212 ? 10.614 7.066 -16.313 1.00 97.75 212 GLU A CA 1
ATOM 1642 C C . GLU A 1 212 ? 10.399 8.449 -15.677 1.00 97.75 212 GLU A C 1
ATOM 1644 O O . GLU A 1 212 ? 11.108 8.809 -14.737 1.00 97.75 212 GLU A O 1
ATOM 1649 N N . GLY A 1 213 ? 9.403 9.212 -16.134 1.00 97.12 213 GLY A N 1
ATOM 1650 C CA . GLY A 1 213 ? 8.982 10.462 -15.494 1.00 97.12 213 GLY A CA 1
ATOM 1651 C C . GLY A 1 213 ? 8.486 10.239 -14.064 1.00 97.12 213 GLY A C 1
ATOM 1652 O O . GLY A 1 213 ? 8.971 10.877 -13.132 1.00 97.12 213 GLY A O 1
ATOM 1653 N N . PHE A 1 214 ? 7.599 9.263 -13.869 1.00 97.50 214 PHE A N 1
ATOM 1654 C CA . PHE A 1 214 ? 7.091 8.892 -12.549 1.00 97.50 214 PHE A CA 1
ATOM 1655 C C . PHE A 1 214 ? 8.203 8.438 -11.595 1.00 97.50 214 PHE A C 1
ATOM 1657 O O . PHE A 1 214 ? 8.258 8.896 -10.456 1.00 97.50 214 PHE A O 1
ATOM 1664 N N . LYS A 1 215 ? 9.136 7.596 -12.059 1.00 97.44 215 LYS A N 1
ATOM 1665 C CA . LYS A 1 215 ? 10.279 7.151 -11.243 1.00 97.44 215 LYS A CA 1
ATOM 1666 C C . LYS A 1 215 ? 11.142 8.312 -10.755 1.00 97.44 215 LYS A C 1
ATOM 1668 O O . LYS A 1 215 ? 11.598 8.274 -9.619 1.00 97.44 215 LYS A O 1
ATOM 1673 N N . LYS A 1 216 ? 11.364 9.336 -11.584 1.00 97.50 216 LYS A N 1
ATOM 1674 C CA . LYS A 1 216 ? 12.135 10.524 -11.182 1.00 97.50 216 LYS A CA 1
ATOM 1675 C C . LYS A 1 216 ? 11.442 11.304 -10.067 1.00 97.50 216 LYS A C 1
ATOM 1677 O O . LYS A 1 216 ? 12.102 11.687 -9.105 1.00 97.50 216 LYS A O 1
ATOM 1682 N N . GLU A 1 217 ? 10.129 11.508 -10.169 1.00 96.00 217 GLU A N 1
ATOM 1683 C CA . GLU A 1 217 ? 9.371 12.217 -9.129 1.00 96.00 217 GLU A CA 1
ATOM 1684 C C . GLU A 1 217 ? 9.288 11.418 -7.823 1.00 96.00 217 GLU A C 1
ATOM 1686 O O . GLU A 1 217 ? 9.400 11.993 -6.740 1.00 96.00 217 GLU A O 1
ATOM 1691 N N . VAL A 1 218 ? 9.171 10.089 -7.908 1.00 95.88 218 VAL A N 1
ATOM 1692 C CA . VAL A 1 218 ? 9.239 9.209 -6.734 1.00 95.88 218 VAL A CA 1
ATOM 1693 C C . VAL A 1 218 ? 10.623 9.259 -6.092 1.00 95.88 218 VAL A C 1
ATOM 1695 O O . VAL A 1 218 ? 10.705 9.477 -4.889 1.00 95.88 218 VAL A O 1
ATOM 1698 N N . ALA A 1 219 ? 11.701 9.155 -6.874 1.00 95.75 219 ALA A N 1
ATOM 1699 C CA . ALA A 1 219 ? 13.068 9.211 -6.355 1.00 95.75 219 ALA A CA 1
ATOM 1700 C C . ALA A 1 219 ? 13.350 10.523 -5.603 1.00 95.75 219 ALA A C 1
ATOM 1702 O O . ALA A 1 219 ? 13.956 10.503 -4.536 1.00 95.75 219 ALA A O 1
ATOM 1703 N N . ARG A 1 220 ? 12.843 11.658 -6.106 1.00 93.75 220 ARG A N 1
ATOM 1704 C CA . ARG A 1 220 ? 12.935 12.958 -5.423 1.00 93.75 220 ARG A CA 1
ATOM 1705 C C . ARG A 1 220 ? 12.224 12.955 -4.064 1.00 93.75 220 ARG A C 1
ATOM 1707 O O . ARG A 1 220 ? 12.716 13.544 -3.103 1.00 93.75 220 ARG A O 1
ATOM 1714 N N . LEU A 1 221 ? 11.042 12.340 -3.987 1.00 92.19 221 LEU A N 1
ATOM 1715 C CA . LEU A 1 221 ? 10.268 12.255 -2.745 1.00 92.19 221 LEU A CA 1
ATOM 1716 C C . LEU A 1 221 ? 10.903 11.269 -1.753 1.00 92.19 221 LEU A C 1
ATOM 1718 O O . LEU A 1 221 ? 10.915 11.531 -0.551 1.00 92.19 221 LEU A O 1
ATOM 1722 N N . GLU A 1 222 ? 11.452 10.166 -2.257 1.00 92.94 222 GLU A N 1
ATOM 1723 C CA . GLU A 1 222 ? 12.180 9.170 -1.474 1.00 92.94 222 GLU A CA 1
ATOM 1724 C C . GLU A 1 222 ? 13.474 9.741 -0.892 1.00 92.94 222 GLU A C 1
ATOM 1726 O O . GLU A 1 222 ? 13.716 9.539 0.291 1.00 92.94 222 GLU A O 1
ATOM 1731 N N . GLU A 1 223 ? 14.258 10.507 -1.656 1.00 92.94 223 GLU A N 1
ATOM 1732 C CA . GLU A 1 223 ? 15.471 11.181 -1.167 1.00 92.94 223 GLU A CA 1
ATOM 1733 C C . GLU A 1 223 ? 15.149 12.094 0.026 1.00 92.94 223 GLU A C 1
ATOM 1735 O O . GLU A 1 223 ? 15.687 11.909 1.117 1.00 92.94 223 GLU A O 1
ATOM 1740 N N . ALA A 1 224 ? 14.159 12.981 -0.121 1.00 89.06 224 ALA A N 1
ATOM 1741 C CA . ALA A 1 224 ? 13.724 13.870 0.958 1.00 89.06 224 ALA A CA 1
ATOM 1742 C C . ALA A 1 224 ? 13.153 13.121 2.180 1.00 89.06 224 ALA A C 1
ATOM 1744 O O . ALA A 1 224 ? 13.190 13.625 3.308 1.00 89.06 224 ALA A O 1
ATOM 1745 N N . PHE A 1 225 ? 12.578 11.934 1.973 1.00 91.06 225 PHE A N 1
ATOM 1746 C CA . PHE A 1 225 ? 12.114 11.074 3.057 1.00 91.06 225 PHE A CA 1
ATOM 1747 C C . PHE A 1 225 ? 13.282 10.385 3.769 1.00 91.06 225 PHE A C 1
ATOM 1749 O O . PHE A 1 225 ? 13.317 10.388 4.998 1.00 91.06 225 PHE A O 1
ATOM 1756 N N . VAL A 1 226 ? 14.232 9.824 3.019 1.00 94.25 226 VAL A N 1
ATOM 1757 C CA . VAL A 1 226 ? 15.424 9.156 3.554 1.00 94.25 226 VAL A CA 1
ATOM 1758 C C . VAL A 1 226 ? 16.267 10.144 4.353 1.00 94.25 226 VAL A C 1
ATOM 1760 O O . VAL A 1 226 ? 16.617 9.830 5.488 1.00 94.25 226 VAL A O 1
ATOM 1763 N N . ASP A 1 227 ? 16.483 11.356 3.840 1.00 92.62 227 ASP A N 1
ATOM 1764 C CA . ASP A 1 227 ? 17.193 12.426 4.550 1.00 92.62 227 ASP A CA 1
ATOM 1765 C C . ASP A 1 227 ? 16.533 12.767 5.889 1.00 92.62 227 ASP A C 1
ATOM 1767 O O . ASP A 1 227 ? 17.216 12.960 6.886 1.00 92.62 227 ASP A O 1
ATOM 1771 N N . ARG A 1 228 ? 15.195 12.792 5.948 1.00 90.06 228 ARG A N 1
ATOM 1772 C CA . ARG A 1 228 ? 14.451 13.056 7.192 1.00 90.06 228 ARG A CA 1
ATOM 1773 C C . ARG A 1 228 ? 14.519 11.902 8.196 1.00 90.06 228 ARG A C 1
ATOM 1775 O O . ARG A 1 228 ? 14.326 12.123 9.388 1.00 90.06 228 ARG A O 1
ATOM 1782 N N . VAL A 1 229 ? 14.636 10.668 7.716 1.00 91.00 229 VAL A N 1
ATOM 1783 C CA . VAL A 1 229 ? 14.562 9.462 8.556 1.00 91.00 229 VAL A CA 1
ATOM 1784 C C . VAL A 1 229 ? 15.940 9.036 9.055 1.00 91.00 229 VAL A C 1
ATOM 1786 O O . VAL A 1 229 ? 16.037 8.479 10.147 1.00 91.00 229 VAL A O 1
ATOM 1789 N N . VAL A 1 230 ? 16.982 9.264 8.256 1.00 89.50 230 VAL A N 1
ATOM 1790 C CA . VAL A 1 230 ? 18.357 8.836 8.543 1.00 89.50 230 VAL A CA 1
ATOM 1791 C C . VAL A 1 230 ? 19.248 10.001 8.998 1.00 89.50 230 VAL A C 1
ATOM 1793 O O . VAL A 1 230 ? 20.211 9.745 9.721 1.00 89.50 230 VAL A O 1
ATOM 1796 N N . GLY A 1 231 ? 18.944 11.245 8.602 1.00 59.22 231 GLY A N 1
ATOM 1797 C CA . GLY A 1 231 ? 19.661 12.465 9.006 1.00 59.22 231 GLY A CA 1
ATOM 1798 C C . GLY A 1 231 ? 19.136 13.083 10.295 1.00 59.22 231 GLY A C 1
ATOM 1799 O O . GLY A 1 231 ? 19.988 13.525 11.098 1.00 59.22 231 GLY A O 1
#

Radius of gyration: 37.4 Å; chains: 1; bounding box: 102×75×81 Å

Sequence (231 aa):
MGAGSSKPEGSTGSKHVFTRKPYGRSCHPNIKTNPLTSQPNSNAPIQFSSNLVEALQTNTETDSSRAKSLELQIQARVAQELERLREREQQTLAEIEKRLAEVKDSAPAAPSSTPNVTYPAGSLNLDAPRIPFAGREYESTPAPTAAAADQPISRDLSRESVNAEIEQLRAKLEGRRKLVEVDERVEQARNEVVTCLRLHDRRPLDCWKEVEGFKKEVARLEEAFVDRVVG